Protein AF-A0A2M7WW50-F1 (afdb_monomer_lite)

Structure (mmCIF, N/CA/C/O backbone):
data_AF-A0A2M7WW50-F1
#
_entry.id   AF-A0A2M7WW50-F1
#
loop_
_atom_site.group_PDB
_atom_site.id
_atom_site.type_symbol
_atom_site.label_atom_id
_atom_site.label_alt_id
_atom_site.label_comp_id
_atom_site.label_asym_id
_atom_site.label_entity_id
_atom_site.label_seq_id
_atom_site.pdbx_PDB_ins_code
_atom_site.Cartn_x
_atom_site.Cartn_y
_atom_site.Cartn_z
_atom_site.occupancy
_atom_site.B_iso_or_equiv
_atom_site.auth_seq_id
_atom_site.auth_comp_id
_atom_site.auth_asym_id
_atom_site.auth_atom_id
_atom_site.pdbx_PDB_model_num
ATOM 1 N N . MET A 1 1 ? -2.130 -13.238 -36.050 1.00 47.19 1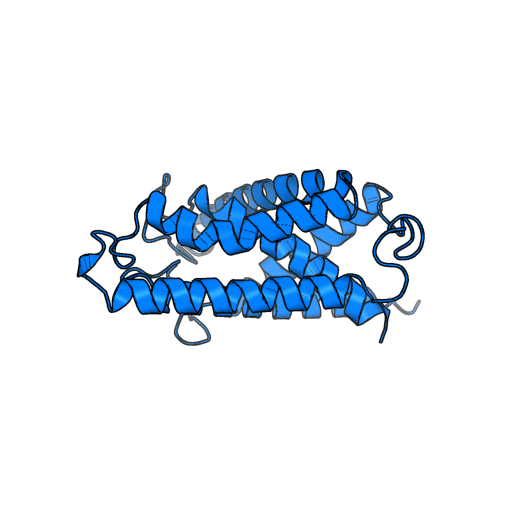 MET A N 1
ATOM 2 C CA . MET A 1 1 ? -1.508 -12.252 -35.140 1.00 47.19 1 MET A CA 1
ATOM 3 C C . MET A 1 1 ? -1.610 -12.826 -33.735 1.00 47.19 1 MET A C 1
ATOM 5 O O . MET A 1 1 ? -2.715 -12.910 -33.220 1.00 47.19 1 MET A O 1
ATOM 9 N N . TYR A 1 2 ? -0.521 -13.337 -33.160 1.00 49.25 2 TYR A N 1
ATOM 10 C CA . TYR A 1 2 ? -0.552 -13.816 -31.775 1.00 49.25 2 TYR A CA 1
ATOM 11 C C . TYR A 1 2 ? -0.476 -12.599 -30.855 1.00 49.25 2 TYR A C 1
ATOM 13 O O . TYR A 1 2 ? 0.527 -11.888 -30.849 1.00 49.25 2 TYR A O 1
ATOM 21 N N . HIS A 1 3 ? -1.551 -12.324 -30.119 1.00 66.56 3 HIS A N 1
ATOM 22 C CA . HIS A 1 3 ? -1.512 -11.317 -29.068 1.00 66.56 3 HIS A CA 1
ATOM 23 C C . HIS A 1 3 ? -0.598 -11.818 -27.946 1.00 66.56 3 HIS A C 1
ATOM 25 O O . HIS A 1 3 ? -0.753 -12.939 -27.464 1.00 66.56 3 HIS A O 1
ATOM 31 N N . SER A 1 4 ? 0.371 -10.995 -27.546 1.00 85.56 4 SER A N 1
ATOM 32 C CA . SER A 1 4 ? 1.229 -11.300 -26.403 1.00 85.56 4 SER A CA 1
ATOM 33 C C . SER A 1 4 ? 0.380 -11.408 -25.134 1.00 85.56 4 SER A C 1
ATOM 35 O O . SER A 1 4 ? -0.369 -10.487 -24.813 1.00 85.56 4 SER A O 1
ATOM 37 N N . LEU A 1 5 ? 0.512 -12.512 -24.391 1.00 90.56 5 LEU A N 1
ATOM 38 C CA . LEU A 1 5 ? -0.147 -12.707 -23.090 1.00 90.56 5 LEU A CA 1
ATOM 39 C C . LEU A 1 5 ? 0.544 -11.937 -21.949 1.00 90.56 5 LEU A C 1
ATOM 41 O O . LEU A 1 5 ? 0.050 -11.923 -20.821 1.00 90.56 5 LEU A O 1
ATOM 45 N N . LYS A 1 6 ? 1.662 -11.260 -22.239 1.00 87.94 6 LYS A N 1
ATOM 46 C CA . LYS A 1 6 ? 2.484 -10.526 -21.267 1.00 87.94 6 LYS A CA 1
ATOM 47 C C . LYS A 1 6 ? 1.686 -9.492 -20.445 1.00 87.94 6 LYS A C 1
ATOM 49 O O . LYS A 1 6 ? 1.835 -9.496 -19.225 1.00 87.94 6 LYS A O 1
ATOM 54 N N . PRO A 1 7 ? 0.780 -8.671 -21.022 1.00 89.81 7 PRO A N 1
ATOM 55 C CA . PRO A 1 7 ? -0.014 -7.722 -20.234 1.00 89.81 7 PRO A CA 1
ATOM 56 C C . PRO A 1 7 ? -0.986 -8.398 -19.258 1.00 89.81 7 PRO A C 1
ATOM 58 O O . PRO A 1 7 ? -1.144 -7.936 -18.133 1.00 89.81 7 PRO A O 1
ATOM 61 N N . LEU A 1 8 ? -1.613 -9.510 -19.662 1.00 91.69 8 LEU A N 1
ATOM 62 C CA . LEU A 1 8 ? -2.534 -10.266 -18.803 1.00 91.69 8 LEU A CA 1
ATOM 63 C C . LEU A 1 8 ? -1.797 -10.937 -17.641 1.00 91.69 8 LEU A C 1
ATOM 65 O O . LEU A 1 8 ? -2.305 -10.969 -16.517 1.00 91.69 8 LEU A O 1
ATOM 69 N N . PHE A 1 9 ? -0.589 -11.436 -17.904 1.00 93.00 9 PHE A N 1
ATOM 70 C CA . PHE A 1 9 ? 0.286 -11.986 -16.877 1.00 93.00 9 PHE A CA 1
ATOM 71 C C . PHE A 1 9 ? 0.652 -10.928 -15.825 1.00 93.00 9 PHE A C 1
ATOM 73 O O . PHE A 1 9 ? 0.397 -11.148 -14.641 1.00 93.00 9 PHE A O 1
ATOM 80 N N . PHE A 1 10 ? 1.144 -9.752 -16.236 1.00 91.69 10 PHE A N 1
ATOM 81 C CA . PHE A 1 10 ? 1.474 -8.675 -15.292 1.00 91.69 10 PHE A CA 1
ATOM 82 C C . PHE A 1 10 ? 0.262 -8.132 -14.548 1.00 91.69 10 PHE A C 1
ATOM 84 O O . PHE A 1 10 ? 0.340 -7.932 -13.339 1.00 91.69 10 PHE A O 1
ATOM 91 N N . PHE A 1 11 ? -0.872 -7.958 -15.228 1.00 94.56 11 PHE A N 1
ATOM 92 C CA . PHE A 1 11 ? -2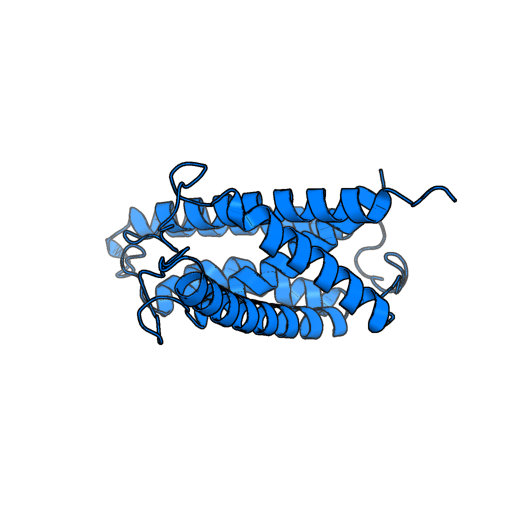.114 -7.559 -14.573 1.00 94.56 11 PHE A CA 1
ATOM 93 C C . PHE A 1 11 ? -2.482 -8.529 -13.443 1.00 94.56 11 PHE A C 1
ATOM 95 O O . PHE A 1 11 ? -2.777 -8.101 -12.328 1.00 94.56 11 PHE A O 1
ATOM 102 N N . SER A 1 12 ? -2.418 -9.836 -13.713 1.00 95.06 12 SER A N 1
ATOM 103 C CA . SER A 1 12 ? -2.723 -10.876 -12.723 1.00 95.06 12 SER A CA 1
ATOM 104 C C . SER A 1 12 ? -1.728 -10.854 -11.563 1.00 95.06 12 SER A C 1
ATOM 106 O O . SER A 1 12 ? -2.122 -10.949 -10.401 1.00 95.06 12 SER A O 1
ATOM 108 N N . LEU A 1 13 ? -0.443 -10.672 -11.868 1.00 93.31 13 LEU A N 1
ATOM 109 C CA . LEU A 1 13 ? 0.623 -10.601 -10.877 1.00 93.31 13 LEU A CA 1
ATOM 110 C C . LEU A 1 13 ? 0.459 -9.383 -9.952 1.00 93.31 13 LEU A C 1
ATOM 112 O O . LEU A 1 13 ? 0.561 -9.520 -8.734 1.00 93.31 13 LEU A O 1
ATOM 116 N N . PHE A 1 14 ? 0.129 -8.211 -10.501 1.00 94.31 14 PHE A N 1
ATOM 117 C CA . PHE A 1 14 ? -0.162 -7.006 -9.721 1.00 94.31 14 PHE A CA 1
ATOM 118 C C . PHE A 1 14 ? -1.441 -7.128 -8.906 1.00 94.31 14 PHE A C 1
ATOM 120 O O . PHE A 1 14 ? -1.458 -6.723 -7.747 1.00 94.31 14 PHE A O 1
ATOM 127 N N . ALA A 1 15 ? -2.490 -7.730 -9.463 1.00 93.19 15 ALA A N 1
ATOM 128 C CA . ALA A 1 15 ? -3.725 -7.981 -8.735 1.00 93.19 15 ALA A CA 1
ATOM 129 C C . ALA A 1 15 ? -3.472 -8.838 -7.481 1.00 93.19 15 ALA A C 1
ATOM 131 O O . ALA A 1 15 ? -3.895 -8.475 -6.383 1.00 93.19 15 ALA A O 1
ATOM 132 N N . VAL A 1 16 ? -2.718 -9.935 -7.630 1.00 93.50 16 VAL A N 1
ATOM 133 C CA . VAL A 1 16 ? -2.338 -10.815 -6.514 1.00 93.50 16 VAL A CA 1
ATOM 134 C C . VAL A 1 16 ? -1.432 -10.087 -5.521 1.00 93.50 16 VAL A C 1
ATOM 136 O O . VAL A 1 16 ? -1.695 -10.125 -4.319 1.00 93.50 16 VAL A O 1
ATOM 139 N N . ALA A 1 17 ? -0.392 -9.400 -6.005 1.00 90.88 17 ALA A N 1
ATOM 140 C CA . ALA A 1 17 ? 0.549 -8.677 -5.153 1.00 90.88 17 ALA A CA 1
ATOM 141 C C . ALA A 1 17 ? -0.143 -7.578 -4.337 1.00 90.88 17 ALA A C 1
ATOM 143 O O . ALA A 1 17 ? 0.109 -7.458 -3.140 1.00 90.88 17 ALA A O 1
ATOM 144 N N . GLY A 1 18 ? -1.048 -6.820 -4.959 1.00 90.69 18 GLY A N 1
ATOM 145 C CA . GLY A 1 18 ? -1.814 -5.769 -4.300 1.00 90.69 18 GLY A CA 1
ATOM 146 C C . GLY A 1 18 ? -2.718 -6.323 -3.204 1.00 90.69 18 GLY A C 1
ATOM 147 O O . GLY A 1 18 ? -2.612 -5.894 -2.060 1.00 90.69 18 GLY A O 1
ATOM 148 N N . VAL A 1 19 ? -3.520 -7.351 -3.500 1.00 91.19 19 VAL A N 1
ATOM 149 C CA . VAL A 1 19 ? -4.395 -8.001 -2.503 1.00 91.19 19 VAL A CA 1
ATOM 150 C C . VAL A 1 19 ? -3.600 -8.612 -1.347 1.00 91.19 19 VAL A C 1
ATOM 152 O O . VAL A 1 19 ? -4.020 -8.545 -0.187 1.00 91.19 19 VAL A O 1
ATOM 155 N N . PHE A 1 20 ? -2.440 -9.201 -1.634 1.00 89.62 20 PHE A N 1
ATOM 156 C CA . PHE A 1 20 ? -1.578 -9.774 -0.607 1.00 89.62 20 PHE A CA 1
ATOM 157 C C . PHE A 1 20 ? -0.927 -8.694 0.266 1.00 89.62 20 PHE A C 1
ATOM 159 O O . PHE A 1 20 ? -0.983 -8.784 1.493 1.00 89.62 20 PHE A O 1
ATOM 166 N N . GLY A 1 21 ? -0.373 -7.645 -0.349 1.00 87.06 21 GLY A N 1
ATOM 167 C CA . GLY A 1 21 ? 0.206 -6.502 0.359 1.00 87.06 21 GLY A CA 1
ATOM 168 C C . GLY A 1 21 ? -0.824 -5.796 1.238 1.00 87.06 21 GLY A C 1
ATOM 169 O O . GLY A 1 21 ? -0.570 -5.531 2.411 1.00 87.06 21 GLY A O 1
ATOM 170 N N . GLU A 1 22 ? -2.025 -5.597 0.702 1.00 87.69 22 GLU A N 1
ATOM 171 C CA . GLU A 1 22 ? -3.188 -5.081 1.412 1.00 87.69 22 GLU A CA 1
ATOM 172 C C . GLU A 1 22 ? -3.544 -5.929 2.648 1.00 87.69 22 GLU A C 1
ATOM 174 O O . GLU A 1 22 ? -3.772 -5.402 3.745 1.00 87.69 22 GLU A O 1
ATOM 179 N N . SER A 1 23 ? -3.566 -7.253 2.478 1.00 89.62 23 SER A N 1
ATOM 180 C CA . SER A 1 23 ? -3.903 -8.199 3.542 1.00 89.62 23 SER A CA 1
ATOM 181 C C . SER A 1 23 ? -2.855 -8.203 4.655 1.00 89.62 23 SER A C 1
ATOM 183 O O . SER A 1 23 ? -3.218 -8.166 5.830 1.00 89.62 23 SER A O 1
ATOM 185 N N . ILE A 1 24 ? -1.563 -8.201 4.302 1.00 86.19 24 ILE A N 1
ATOM 186 C CA . ILE A 1 24 ? -0.455 -8.112 5.267 1.00 86.19 24 ILE A CA 1
ATOM 187 C C . ILE A 1 24 ? -0.539 -6.808 6.047 1.00 86.19 24 ILE A C 1
ATOM 189 O O . ILE A 1 24 ? -0.453 -6.812 7.274 1.00 86.19 24 ILE A O 1
ATOM 193 N N . PHE A 1 25 ? -0.717 -5.695 5.341 1.00 86.06 25 PHE A N 1
ATOM 194 C CA . PHE A 1 25 ? -0.770 -4.378 5.950 1.00 86.06 25 PHE A CA 1
ATOM 195 C C . PHE A 1 25 ? -1.957 -4.253 6.922 1.00 86.06 25 PHE A C 1
ATOM 197 O O . PHE A 1 25 ? -1.789 -3.780 8.047 1.00 86.06 25 PHE A O 1
ATOM 204 N N . SER A 1 26 ? -3.134 -4.761 6.542 1.00 87.62 26 SER A N 1
ATOM 205 C CA . SER A 1 26 ? -4.326 -4.779 7.404 1.00 87.62 26 SER A CA 1
ATOM 206 C C . SER A 1 26 ? -4.169 -5.690 8.616 1.00 87.62 26 SER A C 1
ATOM 208 O O . SER A 1 26 ? -4.504 -5.295 9.730 1.00 87.62 26 SER A O 1
ATOM 210 N N . PHE A 1 27 ? -3.630 -6.896 8.420 1.00 86.25 27 PHE A N 1
ATOM 211 C CA . PHE A 1 27 ? -3.325 -7.810 9.518 1.00 86.25 27 PHE A CA 1
ATOM 212 C C . PHE A 1 27 ? -2.362 -7.165 10.514 1.00 86.25 27 PHE A C 1
ATOM 214 O O . PHE A 1 27 ? -2.541 -7.251 11.731 1.00 86.25 27 PHE A O 1
ATOM 221 N N . TRP A 1 28 ? -1.343 -6.487 9.994 1.00 82.75 28 TRP A N 1
ATOM 222 C CA . TRP A 1 28 ? -0.355 -5.834 10.823 1.00 82.75 28 TRP A CA 1
ATOM 223 C C . TRP A 1 28 ? -0.953 -4.684 11.628 1.00 82.75 28 TRP A C 1
ATOM 225 O O . TRP A 1 28 ? -0.710 -4.583 12.830 1.00 82.75 28 TRP A O 1
ATOM 235 N N . TRP A 1 29 ? -1.791 -3.867 10.997 1.00 86.19 29 TRP A N 1
ATOM 236 C CA . TRP A 1 29 ? -2.553 -2.837 11.685 1.00 86.19 29 TRP A CA 1
ATOM 237 C C . TRP A 1 29 ? -3.413 -3.423 12.815 1.00 86.19 29 TRP A C 1
ATOM 239 O O . TRP A 1 29 ? -3.327 -2.971 13.957 1.00 86.19 29 TRP A O 1
ATOM 249 N N . ASP A 1 30 ? -4.178 -4.479 12.540 1.00 86.19 30 ASP A N 1
ATOM 250 C CA . ASP A 1 30 ? -5.052 -5.131 13.524 1.00 86.19 30 ASP A CA 1
ATOM 251 C C . ASP A 1 30 ? -4.284 -5.752 14.706 1.00 86.19 30 ASP A C 1
ATOM 253 O O . ASP A 1 30 ? -4.826 -5.899 15.803 1.00 86.19 30 ASP A O 1
ATOM 257 N N . CYS A 1 31 ? -3.001 -6.083 14.536 1.00 81.94 31 CYS A N 1
ATOM 258 C CA . CYS A 1 31 ? -2.160 -6.537 15.646 1.00 81.94 31 CYS A CA 1
ATOM 259 C C . CYS A 1 31 ? -1.841 -5.420 16.657 1.00 81.94 31 CYS A C 1
ATOM 261 O O . CYS A 1 31 ? -1.514 -5.712 17.820 1.00 81.94 31 CYS A O 1
ATOM 263 N N . LEU A 1 32 ? -1.896 -4.160 16.215 1.00 80.00 32 LEU A N 1
ATOM 264 C CA . LEU A 1 32 ? -1.395 -2.993 16.942 1.00 80.00 32 LEU A CA 1
ATOM 265 C C . LEU A 1 32 ? -2.509 -2.052 17.416 1.00 80.00 32 LEU A C 1
ATOM 267 O O . LEU A 1 32 ? -2.375 -1.443 18.481 1.00 80.00 32 LEU A O 1
ATOM 271 N N . PHE A 1 33 ? -3.607 -1.968 16.667 1.00 82.25 33 PHE A N 1
ATOM 272 C CA . PHE A 1 33 ? -4.712 -1.043 16.900 1.00 82.25 33 PHE A CA 1
ATOM 273 C C . PHE A 1 33 ? -6.010 -1.786 17.244 1.00 82.25 33 PHE A C 1
ATOM 275 O O . PHE A 1 33 ? -6.301 -2.838 16.688 1.00 82.25 33 PHE A O 1
ATOM 282 N N . ASP A 1 34 ? -6.840 -1.210 18.124 1.00 83.31 34 ASP A N 1
ATOM 283 C CA . ASP A 1 34 ? -8.144 -1.805 18.485 1.00 83.31 34 ASP A CA 1
ATOM 284 C C . ASP A 1 34 ? -9.217 -1.581 17.394 1.00 83.31 34 ASP A C 1
ATOM 286 O O . ASP A 1 34 ? -10.296 -2.175 17.422 1.00 83.31 34 ASP A O 1
ATOM 290 N N . LYS A 1 35 ? -8.949 -0.691 16.433 1.00 85.12 35 LYS A N 1
ATOM 291 C CA . LYS A 1 35 ? -9.827 -0.412 15.293 1.00 85.12 35 LYS A CA 1
ATOM 292 C C . LYS A 1 35 ? -9.225 -0.996 14.029 1.00 85.12 35 LYS A C 1
ATOM 294 O O . LYS A 1 35 ? -8.033 -0.830 13.823 1.00 85.12 35 LYS A O 1
ATOM 299 N N . ARG A 1 36 ? -10.056 -1.549 13.145 1.00 86.62 36 ARG A N 1
ATOM 300 C CA . ARG A 1 36 ? -9.620 -2.049 11.833 1.00 86.62 36 ARG A CA 1
ATOM 301 C C . ARG A 1 36 ? -9.184 -0.936 10.887 1.00 86.62 36 ARG A C 1
ATOM 303 O O . ARG A 1 36 ? -9.790 0.141 10.916 1.00 86.62 36 ARG A O 1
ATOM 310 N N . PHE A 1 37 ? -8.205 -1.227 10.025 1.00 84.88 37 PHE A N 1
ATOM 311 C CA . PHE A 1 37 ? -7.706 -0.277 9.023 1.00 84.88 37 PHE A CA 1
ATOM 312 C C . PHE A 1 37 ? -8.852 0.193 8.098 1.00 84.88 37 PHE A C 1
ATOM 314 O O . PHE A 1 37 ? -9.260 1.354 8.090 1.00 84.88 37 PHE A O 1
ATOM 321 N N . TRP A 1 38 ? -9.510 -0.764 7.454 1.00 87.31 38 TRP A N 1
ATOM 322 C CA . TRP A 1 38 ? -10.817 -0.594 6.819 1.00 87.31 38 TRP A CA 1
ATOM 323 C C . TRP A 1 38 ? -11.721 -1.771 7.162 1.00 87.31 38 TRP A C 1
ATOM 325 O O . TRP A 1 38 ? -11.301 -2.778 7.736 1.00 87.31 38 TRP A O 1
ATOM 335 N N . VAL A 1 39 ? -12.988 -1.660 6.784 1.00 85.75 39 VAL A N 1
ATOM 336 C CA . VAL A 1 39 ? -13.934 -2.770 6.827 1.00 85.75 39 VAL A CA 1
ATOM 337 C C . VAL A 1 39 ? -14.639 -2.876 5.485 1.00 85.75 39 VAL A C 1
ATOM 339 O O . VAL A 1 39 ? -15.186 -1.888 4.996 1.00 85.75 39 VAL A O 1
ATOM 342 N N . TYR A 1 40 ? -14.648 -4.076 4.908 1.00 83.25 40 TYR A N 1
ATOM 343 C CA . TYR A 1 40 ? -15.358 -4.356 3.664 1.00 83.25 40 TYR A CA 1
ATOM 344 C C . TYR A 1 40 ? -16.858 -4.534 3.907 1.00 83.25 40 TYR A C 1
ATOM 346 O O . TYR A 1 40 ? -17.270 -5.322 4.755 1.00 83.25 40 TYR A O 1
ATOM 354 N N . GLY A 1 41 ? -17.677 -3.808 3.141 1.00 74.88 41 GLY A N 1
ATOM 355 C CA . GLY A 1 41 ? -19.141 -3.941 3.126 1.00 74.88 41 GLY A CA 1
ATOM 356 C C . GLY A 1 41 ? -19.655 -5.029 2.173 1.00 74.88 41 GLY A C 1
ATOM 357 O O . GLY A 1 41 ? -20.862 -5.251 2.069 1.00 74.88 41 GLY A O 1
ATOM 358 N N . VAL A 1 42 ? -18.748 -5.705 1.468 1.00 79.19 42 VAL A N 1
ATOM 359 C CA . VAL A 1 42 ? -19.015 -6.859 0.597 1.00 79.19 42 VAL A CA 1
ATOM 360 C C . VAL A 1 42 ? -18.385 -8.130 1.168 1.00 79.19 42 VAL A C 1
ATOM 362 O O . VAL A 1 42 ? -17.690 -8.064 2.177 1.00 79.19 42 VAL A O 1
ATOM 365 N N . LYS A 1 43 ? -18.579 -9.280 0.501 1.00 79.06 43 LYS A N 1
ATOM 366 C CA . LYS A 1 43 ? -17.969 -10.556 0.900 1.00 79.06 43 LYS A CA 1
ATOM 367 C C . LYS A 1 43 ? -16.436 -10.418 0.965 1.00 79.06 43 LYS A C 1
ATOM 369 O O . LYS A 1 43 ? -15.809 -10.260 -0.084 1.00 79.06 43 LYS A O 1
ATOM 374 N N . PRO A 1 44 ? -15.840 -10.477 2.165 1.00 78.06 44 PRO A N 1
ATOM 375 C CA . PRO A 1 44 ? -14.405 -10.349 2.310 1.00 78.06 44 PRO A CA 1
ATOM 376 C C . PRO A 1 44 ? -13.674 -11.655 1.987 1.00 78.06 44 PRO A C 1
ATOM 378 O O . PRO A 1 44 ? -14.258 -12.739 2.022 1.00 78.06 44 PRO A O 1
ATOM 381 N N . ILE A 1 45 ? -12.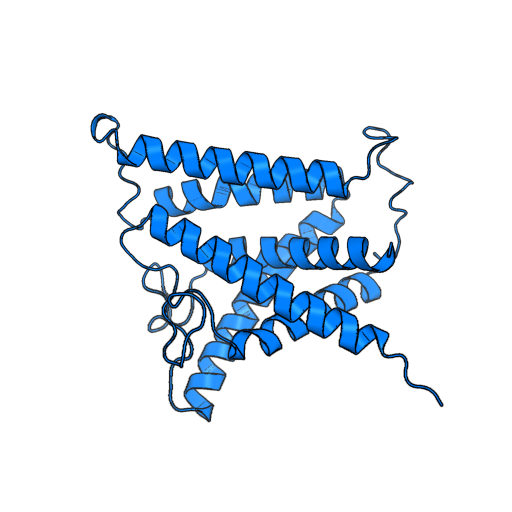364 -11.544 1.789 1.00 77.06 45 ILE A N 1
ATOM 382 C CA . ILE A 1 45 ? -11.399 -12.645 1.861 1.00 77.06 45 ILE A CA 1
ATOM 383 C C . ILE A 1 45 ? -10.457 -12.442 3.051 1.00 77.06 45 ILE A C 1
ATOM 385 O O . ILE A 1 45 ? -10.332 -11.332 3.570 1.00 77.06 45 ILE A O 1
ATOM 389 N N . PHE A 1 46 ? -9.837 -13.538 3.497 1.00 72.12 46 PHE A N 1
ATOM 390 C CA . PHE A 1 46 ? -8.799 -13.568 4.534 1.00 72.12 46 PHE A CA 1
ATOM 391 C C . PHE A 1 46 ? -9.141 -12.734 5.787 1.00 72.12 46 PHE A C 1
ATOM 393 O O . PHE A 1 46 ? -8.668 -11.617 5.963 1.00 72.12 46 PHE A O 1
ATOM 400 N N . HIS A 1 47 ? -10.021 -13.256 6.649 1.00 68.00 47 HIS A N 1
ATOM 401 C CA . HIS A 1 47 ? -10.433 -12.601 7.906 1.00 68.00 47 HIS A CA 1
ATOM 402 C C . HIS A 1 47 ? -10.968 -11.158 7.776 1.00 68.00 47 HIS A C 1
ATOM 404 O O . HIS A 1 47 ? -10.984 -10.418 8.757 1.00 68.00 47 HIS A O 1
ATOM 410 N N . SER A 1 48 ? -11.478 -10.765 6.602 1.00 80.31 48 SER A N 1
ATOM 411 C CA . SER A 1 48 ? -11.940 -9.390 6.336 1.00 80.31 48 SER A CA 1
ATOM 412 C C . SER A 1 48 ? -10.854 -8.345 6.120 1.00 80.31 48 SER A C 1
ATOM 414 O O . SER A 1 48 ? -11.154 -7.156 6.210 1.00 80.31 48 SER A O 1
ATOM 416 N N . TYR A 1 49 ? -9.645 -8.777 5.759 1.00 84.00 49 TYR A N 1
ATOM 417 C CA . TYR A 1 49 ? -8.533 -7.887 5.427 1.00 84.00 49 TYR A CA 1
ATOM 418 C C . TYR A 1 49 ? -8.504 -7.423 3.978 1.00 84.00 49 TYR A C 1
ATOM 420 O O . TYR A 1 49 ? -7.985 -6.341 3.728 1.00 84.00 49 TYR A O 1
ATOM 428 N N . SER A 1 50 ? -9.107 -8.177 3.056 1.00 86.38 50 SER A N 1
ATOM 429 C CA . SER A 1 50 ? -9.241 -7.768 1.656 1.00 86.38 50 SER A CA 1
ATOM 430 C C . SER A 1 50 ? -10.536 -8.285 1.018 1.00 86.38 50 SER A C 1
ATOM 432 O O . SER A 1 50 ? -11.376 -8.899 1.684 1.00 86.38 50 SER A O 1
ATOM 434 N N . SER A 1 51 ? -10.717 -8.048 -0.282 1.00 84.88 51 SER A N 1
ATOM 435 C CA . SER A 1 51 ? -11.836 -8.536 -1.093 1.00 84.88 51 SER A CA 1
ATOM 436 C C . SER A 1 51 ? -11.356 -9.008 -2.466 1.00 84.88 51 SER A C 1
ATOM 438 O O . SER A 1 51 ? -10.454 -8.415 -3.048 1.00 84.88 51 SER A O 1
ATOM 440 N N . LEU A 1 52 ? -12.004 -10.028 -3.046 1.00 85.88 52 LEU A N 1
ATOM 441 C CA . LEU A 1 52 ? -11.724 -10.438 -4.434 1.00 85.88 52 LEU A CA 1
ATOM 442 C C . LEU A 1 52 ? -11.974 -9.304 -5.436 1.00 85.88 52 LEU A C 1
ATOM 444 O O . LEU A 1 52 ? -11.343 -9.241 -6.484 1.00 85.88 52 LEU A O 1
ATOM 448 N N . LEU A 1 53 ? -12.870 -8.379 -5.103 1.00 84.94 53 LEU A N 1
ATOM 449 C CA . LEU A 1 53 ? -13.139 -7.214 -5.938 1.00 84.94 53 LEU A CA 1
ATOM 450 C C . LEU A 1 53 ? -11.960 -6.225 -5.975 1.00 84.94 53 LEU A C 1
ATOM 452 O O . LEU A 1 53 ? -11.940 -5.384 -6.866 1.00 84.94 53 LEU A O 1
ATOM 456 N N . ASN A 1 54 ? -10.963 -6.353 -5.086 1.00 86.88 54 ASN A N 1
ATOM 457 C CA . ASN A 1 54 ? -9.728 -5.561 -5.139 1.00 86.88 54 ASN A CA 1
ATOM 458 C C . ASN A 1 54 ? -8.726 -6.057 -6.179 1.00 86.88 54 ASN A C 1
ATOM 460 O O . ASN A 1 54 ? -7.810 -5.312 -6.518 1.00 86.88 54 ASN A O 1
ATOM 464 N N . PHE A 1 55 ? -8.906 -7.254 -6.747 1.00 90.38 55 PHE A N 1
ATOM 465 C CA . PHE A 1 55 ? -8.022 -7.734 -7.812 1.00 90.38 55 PHE A CA 1
ATOM 466 C C . PHE A 1 55 ? -8.000 -6.763 -8.995 1.00 90.38 55 PHE A C 1
ATOM 468 O O . PHE A 1 55 ? -6.931 -6.436 -9.501 1.00 90.38 55 PHE A O 1
ATOM 475 N N . VAL A 1 56 ? -9.168 -6.268 -9.417 1.00 89.81 56 VAL A N 1
ATOM 476 C CA . VAL A 1 56 ? -9.261 -5.374 -10.578 1.00 89.81 56 VAL A CA 1
ATOM 477 C C . VAL A 1 56 ? -8.623 -4.004 -10.300 1.00 89.81 56 VAL A C 1
ATOM 479 O O . VAL A 1 56 ? -7.751 -3.622 -11.080 1.00 89.81 56 VAL A O 1
ATOM 482 N N . PRO A 1 57 ? -8.961 -3.280 -9.211 1.00 87.88 57 PRO A N 1
ATOM 483 C CA . PRO A 1 57 ? -8.287 -2.033 -8.850 1.00 87.88 57 PRO A CA 1
ATOM 484 C C . PRO A 1 57 ? -6.771 -2.173 -8.704 1.00 87.88 57 PRO A C 1
ATOM 486 O O . PRO A 1 57 ? -6.040 -1.335 -9.225 1.00 87.88 57 PRO A O 1
ATOM 489 N N . TRP A 1 58 ? -6.278 -3.237 -8.059 1.00 91.50 58 TRP A N 1
ATOM 490 C CA . TRP A 1 58 ? -4.836 -3.441 -7.906 1.00 91.50 58 TRP A CA 1
ATOM 491 C C . TRP A 1 58 ? -4.143 -3.797 -9.220 1.00 91.50 58 TRP A C 1
ATOM 493 O O . TRP A 1 58 ? -3.095 -3.229 -9.521 1.00 91.50 58 TRP A O 1
ATOM 503 N N . GLY A 1 59 ? -4.737 -4.675 -10.032 1.00 92.38 59 GLY A N 1
ATOM 504 C CA . GLY A 1 59 ? -4.223 -4.999 -11.362 1.00 92.38 59 GLY A CA 1
ATOM 505 C C . GLY A 1 59 ? -4.156 -3.763 -12.261 1.00 92.38 59 GLY A C 1
ATOM 506 O O . GLY A 1 59 ? -3.126 -3.495 -12.879 1.00 92.38 59 GLY A O 1
ATOM 507 N N . ALA A 1 60 ? -5.220 -2.955 -12.276 1.00 91.00 60 ALA A N 1
ATOM 508 C CA . ALA A 1 60 ? -5.268 -1.703 -13.027 1.00 91.00 60 ALA A CA 1
ATOM 509 C C . ALA A 1 60 ? -4.256 -0.675 -12.498 1.00 91.00 60 ALA A C 1
ATOM 511 O O . ALA A 1 60 ? -3.561 -0.045 -13.291 1.00 91.00 60 ALA A O 1
ATOM 512 N N . GLY A 1 61 ? -4.128 -0.542 -11.174 1.00 88.50 61 GLY A N 1
ATOM 513 C CA . GLY A 1 61 ? -3.158 0.344 -10.533 1.00 88.50 61 GLY A CA 1
ATOM 514 C C . GLY A 1 61 ? -1.711 -0.017 -10.870 1.00 88.50 61 GLY A C 1
ATOM 515 O O . GLY A 1 61 ? -0.926 0.867 -11.208 1.00 88.50 61 GLY A O 1
ATOM 516 N N . GLY A 1 62 ? -1.364 -1.307 -10.856 1.00 89.38 62 GLY A N 1
ATOM 517 C CA . GLY A 1 62 ? -0.034 -1.777 -11.252 1.00 89.38 62 GLY A CA 1
ATOM 518 C C . GLY A 1 62 ? 0.260 -1.559 -12.736 1.00 89.38 62 GLY A C 1
ATOM 519 O O . GLY A 1 62 ? 1.340 -1.092 -13.091 1.00 89.38 62 GLY A O 1
ATOM 520 N N . MET A 1 63 ? -0.718 -1.801 -13.615 1.00 91.88 63 MET A N 1
ATOM 521 C CA . MET A 1 63 ? -0.566 -1.51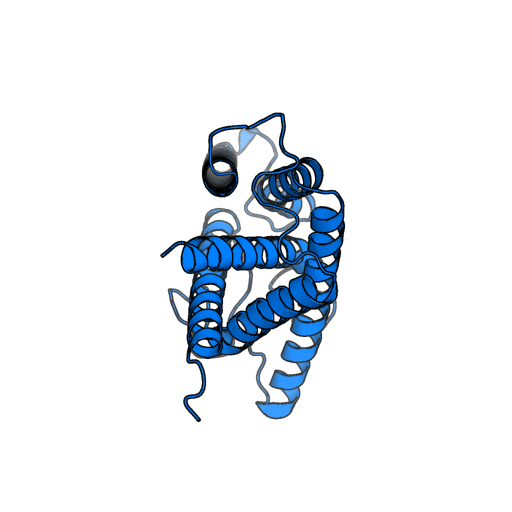1 -15.046 1.00 91.88 63 MET A CA 1
ATOM 522 C C . MET A 1 63 ? -0.428 -0.008 -15.322 1.00 91.88 63 MET A C 1
ATOM 524 O O . MET A 1 63 ? 0.399 0.386 -16.142 1.00 91.88 63 MET A O 1
ATOM 528 N N . LEU A 1 64 ? -1.188 0.837 -14.618 1.00 88.06 64 LEU A N 1
ATOM 529 C CA . LEU A 1 64 ? -1.057 2.292 -14.698 1.00 88.06 64 LEU A CA 1
ATOM 530 C C . LEU A 1 64 ? 0.335 2.743 -14.241 1.00 88.06 64 LEU A C 1
ATOM 532 O O . LEU A 1 64 ? 0.949 3.580 -14.896 1.00 88.06 64 LEU A O 1
ATOM 536 N N . TYR A 1 65 ? 0.853 2.158 -13.160 1.00 85.12 65 TYR A N 1
ATOM 537 C CA . TYR A 1 65 ? 2.204 2.431 -12.679 1.00 85.12 65 TYR A CA 1
ATOM 538 C C . TYR A 1 65 ? 3.263 2.109 -13.747 1.00 85.12 65 TYR A C 1
ATOM 540 O O . TYR A 1 65 ? 4.121 2.944 -14.033 1.00 85.12 65 TYR A O 1
ATOM 548 N N . LEU A 1 66 ? 3.167 0.945 -14.403 1.00 84.44 66 LEU A N 1
ATOM 549 C CA . LEU A 1 66 ? 4.058 0.595 -15.517 1.00 84.44 66 LEU A CA 1
ATOM 550 C C . LEU A 1 66 ? 3.934 1.556 -16.702 1.00 84.44 66 LEU A C 1
ATOM 552 O O . LEU A 1 66 ? 4.947 1.959 -17.267 1.00 84.44 66 LEU A O 1
ATOM 556 N N . ALA A 1 67 ? 2.711 1.933 -17.075 1.00 85.12 67 ALA A N 1
ATOM 557 C CA . ALA A 1 67 ? 2.484 2.864 -18.174 1.00 85.12 67 ALA A CA 1
ATOM 558 C C . ALA A 1 67 ? 3.105 4.240 -17.884 1.00 85.12 67 ALA A C 1
ATOM 560 O O . ALA A 1 67 ? 3.713 4.839 -18.767 1.00 85.12 67 ALA A O 1
ATOM 561 N N . ILE A 1 68 ? 3.011 4.722 -16.640 1.00 81.69 68 ILE A N 1
ATOM 562 C CA . ILE A 1 68 ? 3.655 5.970 -16.213 1.00 81.69 68 ILE A CA 1
ATOM 563 C C . ILE A 1 68 ? 5.183 5.847 -16.303 1.00 81.69 68 ILE A C 1
ATOM 565 O O . ILE A 1 68 ? 5.826 6.735 -16.859 1.00 81.69 68 ILE A O 1
ATOM 569 N N . LEU A 1 69 ? 5.767 4.746 -15.814 1.00 78.38 69 LEU A N 1
ATOM 570 C CA . LEU A 1 69 ? 7.207 4.487 -15.947 1.00 78.38 69 LEU A CA 1
ATOM 571 C C . LEU A 1 69 ? 7.666 4.482 -17.411 1.00 78.38 69 LEU A C 1
ATOM 573 O O . LEU A 1 69 ? 8.734 5.001 -17.735 1.00 78.38 69 LEU A O 1
ATOM 577 N N . GLU A 1 70 ? 6.857 3.899 -18.293 1.00 79.00 70 GLU A N 1
ATOM 578 C CA . GLU A 1 70 ? 7.112 3.853 -19.728 1.00 79.00 70 GLU A CA 1
ATOM 579 C C . GLU A 1 70 ? 7.071 5.237 -20.378 1.00 79.00 70 GLU A C 1
ATOM 581 O O . GLU A 1 70 ? 8.020 5.605 -21.068 1.00 79.00 70 GLU A O 1
ATOM 586 N N . VAL A 1 71 ? 6.008 6.008 -20.135 1.00 79.88 71 VAL A N 1
ATOM 587 C CA . VAL A 1 71 ? 5.826 7.352 -20.705 1.00 79.88 71 VAL A CA 1
ATOM 588 C C . VAL A 1 71 ? 6.913 8.310 -20.234 1.00 79.88 71 VAL A C 1
ATOM 590 O O . VAL A 1 71 ? 7.413 9.109 -21.022 1.00 79.88 71 VAL A O 1
ATOM 593 N N . LEU A 1 72 ? 7.311 8.216 -18.966 1.00 75.12 72 LEU A N 1
ATOM 594 C CA . LEU A 1 72 ? 8.359 9.063 -18.400 1.00 75.12 72 LEU A CA 1
ATOM 595 C C . LEU A 1 72 ? 9.765 8.678 -18.879 1.00 75.12 72 LEU A C 1
ATOM 597 O O . LEU A 1 72 ? 10.738 9.273 -18.427 1.00 75.12 72 LEU A O 1
ATOM 601 N N . GLY A 1 73 ? 9.904 7.677 -19.757 1.00 68.44 73 GLY A N 1
ATOM 602 C CA . GLY A 1 73 ? 11.212 7.226 -20.228 1.00 68.44 73 GLY A CA 1
ATOM 603 C C . GLY A 1 73 ? 12.083 6.650 -19.109 1.00 68.44 73 GLY A C 1
ATOM 604 O O . GLY A 1 73 ? 13.258 6.381 -19.324 1.00 68.44 73 GLY A O 1
ATOM 605 N N . MET A 1 74 ? 11.501 6.386 -17.932 1.00 67.94 74 MET A N 1
ATOM 606 C CA . MET A 1 74 ? 12.149 5.647 -16.846 1.00 67.94 74 MET A CA 1
ATOM 607 C C . MET A 1 74 ? 12.320 4.163 -17.194 1.00 67.94 74 MET A C 1
ATOM 609 O O . MET A 1 74 ? 12.915 3.400 -16.429 1.00 67.94 74 MET A O 1
ATOM 613 N N . LYS A 1 75 ? 11.843 3.753 -18.378 1.00 51.66 75 LYS A N 1
ATOM 614 C CA . LYS A 1 75 ? 12.262 2.540 -19.076 1.00 51.66 75 LYS A CA 1
ATOM 615 C C . LYS A 1 75 ? 13.788 2.469 -19.122 1.00 51.66 75 LYS A C 1
ATOM 617 O O . LYS A 1 75 ? 14.433 3.080 -19.962 1.00 51.66 75 LYS A O 1
ATOM 622 N N . PHE A 1 76 ? 14.339 1.636 -18.245 1.00 51.12 76 PHE A N 1
ATOM 623 C CA . PHE A 1 76 ? 15.724 1.184 -18.310 1.00 51.12 76 PHE A CA 1
ATOM 624 C C . PHE A 1 76 ? 16.763 2.311 -18.249 1.00 51.12 76 PHE A C 1
ATOM 626 O O . PHE A 1 76 ? 17.780 2.242 -18.940 1.00 51.12 76 PHE A O 1
ATOM 633 N N . LEU A 1 77 ? 16.590 3.286 -17.346 1.00 45.69 77 LEU A N 1
ATOM 634 C CA . LEU A 1 77 ? 17.756 3.921 -16.720 1.00 45.69 77 LEU A CA 1
ATOM 635 C C . LEU A 1 77 ? 18.491 2.811 -15.963 1.00 45.69 77 LEU A C 1
ATOM 637 O O . LEU A 1 77 ? 18.188 2.514 -14.813 1.00 45.69 77 LEU A O 1
ATOM 641 N N . ASN A 1 78 ? 19.311 2.095 -16.732 1.00 44.03 78 ASN A N 1
ATOM 642 C CA . ASN A 1 78 ? 20.117 0.929 -16.435 1.00 44.03 78 ASN A CA 1
ATOM 643 C C . ASN A 1 78 ? 20.064 0.522 -14.950 1.00 44.03 78 ASN A C 1
ATOM 645 O O . ASN A 1 78 ? 20.687 1.203 -14.130 1.00 44.03 78 ASN A O 1
ATOM 649 N N . PRO A 1 79 ? 19.451 -0.622 -14.582 1.00 44.75 79 PRO A N 1
ATOM 650 C CA . PRO A 1 79 ? 19.600 -1.156 -13.225 1.00 44.75 79 PRO A CA 1
ATOM 651 C C . PRO A 1 79 ? 21.076 -1.415 -12.837 1.00 44.75 79 PRO A C 1
ATOM 653 O O . PRO A 1 79 ? 21.344 -1.774 -11.696 1.00 44.75 79 PRO A O 1
ATOM 656 N N . LEU A 1 80 ? 22.016 -1.223 -13.777 1.00 43.91 80 LEU A N 1
ATOM 657 C CA . LEU A 1 80 ? 23.464 -1.351 -13.642 1.00 43.91 80 LEU A CA 1
ATOM 658 C C . LEU A 1 80 ? 24.284 -0.036 -13.670 1.00 43.91 80 LEU A C 1
ATOM 660 O O . LEU A 1 80 ? 25.449 -0.108 -13.305 1.00 43.91 80 LEU A O 1
ATOM 664 N N . TYR A 1 81 ? 23.780 1.142 -14.085 1.00 43.53 81 TYR A N 1
ATOM 665 C CA . TYR A 1 81 ? 24.696 2.263 -14.436 1.00 43.53 81 TYR A CA 1
ATOM 666 C C . TYR A 1 81 ? 24.878 3.404 -13.437 1.00 43.53 81 TYR A C 1
ATOM 668 O O . TYR A 1 81 ? 25.852 4.129 -13.597 1.00 43.53 81 TYR A O 1
ATOM 676 N N . HIS A 1 82 ? 24.062 3.582 -12.396 1.00 42.59 82 HIS A N 1
ATOM 677 C CA . HIS A 1 82 ? 24.311 4.692 -11.456 1.00 42.59 82 HIS A CA 1
ATOM 678 C C . HIS A 1 82 ? 24.057 4.363 -9.984 1.00 42.59 82 HIS A C 1
ATOM 680 O O . HIS A 1 82 ? 23.621 5.213 -9.218 1.00 42.59 82 HIS A O 1
ATOM 686 N N . VAL A 1 83 ? 24.433 3.159 -9.546 1.00 45.53 83 VAL A N 1
ATOM 687 C CA . VAL A 1 83 ? 24.722 2.930 -8.121 1.00 45.53 83 VAL A CA 1
ATOM 688 C C . VAL A 1 83 ? 26.159 2.439 -7.985 1.00 45.53 83 VAL A C 1
ATOM 690 O O . VAL A 1 83 ? 26.427 1.276 -7.703 1.00 45.53 83 VAL A O 1
ATOM 693 N N . SER A 1 84 ? 27.107 3.362 -8.153 1.00 43.19 84 SER A N 1
ATOM 694 C CA . SER A 1 84 ? 28.534 3.156 -7.856 1.00 43.19 84 SER A CA 1
ATOM 695 C C . SER A 1 84 ? 28.818 2.830 -6.377 1.00 43.19 84 SER A C 1
ATOM 697 O O . SER A 1 84 ? 29.963 2.581 -6.019 1.00 43.19 84 SER A O 1
ATOM 699 N N . PHE A 1 85 ? 27.792 2.793 -5.518 1.00 47.44 85 PHE A N 1
ATOM 700 C CA . PHE A 1 85 ? 27.898 2.450 -4.096 1.00 47.44 85 PHE A CA 1
ATOM 701 C C . PHE A 1 85 ? 27.455 1.016 -3.734 1.00 47.44 85 PHE A C 1
ATOM 703 O O . PHE A 1 85 ? 27.775 0.551 -2.644 1.00 47.44 85 PHE A O 1
ATOM 710 N N . PHE A 1 86 ? 26.756 0.291 -4.618 1.00 44.59 86 PHE A N 1
ATOM 711 C CA . PHE A 1 86 ? 26.282 -1.083 -4.372 1.00 44.59 86 PHE A CA 1
ATOM 712 C C . PHE A 1 86 ? 26.520 -1.956 -5.617 1.00 44.59 86 PHE A C 1
ATOM 714 O O . PHE A 1 86 ? 25.573 -2.386 -6.269 1.00 44.59 86 PHE A O 1
ATOM 721 N N . SER A 1 87 ? 27.785 -2.189 -5.983 1.00 45.62 87 SER A N 1
ATOM 722 C CA . SER A 1 87 ? 28.136 -2.682 -7.325 1.00 45.62 87 SER A CA 1
ATOM 723 C C . SER A 1 87 ? 27.909 -4.167 -7.621 1.00 45.62 87 SER A C 1
ATOM 725 O O . SER A 1 87 ? 28.063 -4.526 -8.775 1.00 45.62 87 SER A O 1
ATOM 727 N N . ASP A 1 88 ? 27.505 -5.037 -6.689 1.00 49.62 88 ASP A N 1
ATOM 728 C C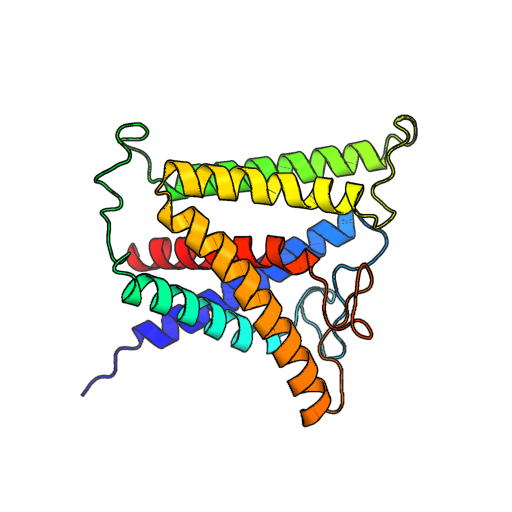A . ASP A 1 88 ? 27.378 -6.482 -7.010 1.00 49.62 88 ASP A CA 1
ATOM 729 C C . ASP A 1 88 ? 26.133 -7.172 -6.445 1.00 49.62 88 ASP A C 1
ATOM 731 O O . ASP A 1 88 ? 25.892 -8.354 -6.699 1.00 49.62 88 ASP A O 1
ATOM 735 N N . LYS A 1 89 ? 25.303 -6.459 -5.675 1.00 53.41 89 LYS A N 1
ATOM 736 C CA . LYS A 1 89 ? 24.069 -7.029 -5.126 1.00 53.41 89 LYS A CA 1
ATOM 737 C C . LYS A 1 89 ? 22.865 -6.427 -5.827 1.00 53.41 89 LYS A C 1
ATOM 739 O O . LYS A 1 89 ? 22.756 -5.205 -5.889 1.00 53.41 89 LYS A O 1
ATOM 744 N N . PRO A 1 90 ? 21.923 -7.254 -6.302 1.00 68.06 90 PRO A N 1
ATOM 745 C CA . PRO A 1 90 ? 20.716 -6.734 -6.898 1.00 68.06 90 PRO A CA 1
ATOM 746 C C . PRO A 1 90 ? 19.980 -5.833 -5.905 1.00 68.06 90 PRO A C 1
ATOM 748 O O . PRO A 1 90 ? 19.559 -6.286 -4.842 1.00 68.06 90 PRO A O 1
ATOM 751 N N . PHE A 1 91 ? 19.814 -4.564 -6.268 1.00 63.88 91 PHE A N 1
ATOM 752 C CA . PHE A 1 91 ? 19.113 -3.535 -5.499 1.00 63.88 91 PHE A CA 1
ATOM 753 C C . PHE A 1 91 ? 17.801 -4.030 -4.853 1.00 63.88 91 PHE A C 1
ATOM 755 O O . PHE A 1 91 ? 17.539 -3.759 -3.681 1.00 63.88 91 PHE A O 1
ATOM 762 N N . TYR A 1 92 ? 17.027 -4.857 -5.566 1.00 63.31 92 TYR A N 1
ATOM 763 C CA . TYR A 1 92 ? 15.781 -5.448 -5.064 1.00 63.31 92 TYR A CA 1
ATOM 764 C C . TYR A 1 92 ? 15.962 -6.368 -3.844 1.00 63.31 92 TYR A C 1
ATOM 766 O O . TYR A 1 92 ? 15.046 -6.475 -3.033 1.00 63.31 92 TYR A O 1
ATOM 774 N N . VAL A 1 93 ? 17.123 -7.010 -3.666 1.00 68.50 93 VAL A N 1
ATOM 775 C CA . VAL A 1 93 ? 17.422 -7.839 -2.483 1.00 68.50 93 VAL A CA 1
ATOM 776 C C . VAL A 1 93 ? 17.690 -6.964 -1.266 1.00 68.50 93 VAL A C 1
ATOM 778 O O . VAL A 1 93 ? 17.123 -7.217 -0.207 1.00 68.50 93 VAL A O 1
ATOM 781 N N . ILE A 1 94 ? 18.501 -5.912 -1.409 1.00 68.56 94 ILE A N 1
ATOM 782 C CA . ILE A 1 94 ? 18.772 -4.961 -0.317 1.00 68.56 94 ILE A CA 1
ATOM 783 C C . ILE A 1 94 ? 17.474 -4.258 0.090 1.00 68.56 94 ILE A C 1
ATOM 785 O O . ILE A 1 94 ? 17.174 -4.171 1.279 1.00 68.56 94 ILE A O 1
ATOM 789 N N . PHE A 1 95 ? 16.672 -3.840 -0.892 1.00 68.00 95 PHE A N 1
ATOM 790 C CA . PHE A 1 95 ? 15.347 -3.269 -0.668 1.00 68.00 95 PHE A CA 1
ATOM 791 C C . PHE A 1 95 ? 14.433 -4.236 0.093 1.00 68.00 95 PHE A C 1
ATOM 793 O O . PHE A 1 95 ? 13.886 -3.871 1.131 1.00 68.00 95 PHE A O 1
ATOM 800 N N . SER A 1 96 ? 14.312 -5.484 -0.372 1.00 69.38 96 SER A N 1
ATOM 801 C CA . SER A 1 96 ? 13.454 -6.491 0.266 1.00 69.38 96 SER A CA 1
ATOM 802 C C . SER A 1 96 ? 13.892 -6.777 1.704 1.00 69.38 96 SER A C 1
ATOM 804 O O . SER A 1 96 ? 13.057 -6.822 2.603 1.00 69.38 96 SER A O 1
ATOM 806 N N . LEU A 1 97 ? 15.201 -6.911 1.948 1.00 71.19 97 LEU A N 1
ATOM 807 C CA . LEU A 1 97 ? 15.752 -7.130 3.287 1.00 71.19 97 LEU A CA 1
ATOM 808 C C . LEU A 1 97 ? 15.545 -5.918 4.199 1.00 71.19 97 LEU A C 1
ATOM 810 O O . LEU A 1 97 ? 15.182 -6.096 5.361 1.00 71.19 97 LEU A O 1
ATOM 814 N N . GLY A 1 98 ? 15.738 -4.700 3.688 1.00 71.00 98 GLY A N 1
ATOM 815 C CA . GLY A 1 98 ? 15.486 -3.461 4.421 1.00 71.00 98 GLY A CA 1
ATOM 816 C C . GLY A 1 98 ? 14.014 -3.321 4.800 1.00 71.00 98 GLY A C 1
ATOM 817 O O . GLY A 1 98 ? 13.699 -3.120 5.971 1.00 71.00 98 GLY A O 1
ATOM 818 N N . PHE A 1 99 ? 13.113 -3.530 3.840 1.00 70.62 99 PHE A N 1
ATOM 819 C CA . PHE A 1 99 ? 11.670 -3.526 4.059 1.00 70.62 99 PHE A CA 1
ATOM 820 C C . PHE A 1 99 ? 11.266 -4.563 5.115 1.00 70.62 99 PHE A C 1
ATOM 822 O O . PHE A 1 99 ? 10.678 -4.197 6.129 1.00 70.62 99 PHE A O 1
ATOM 829 N N . ILE A 1 100 ? 11.664 -5.832 4.954 1.00 74.81 100 ILE A N 1
ATOM 830 C CA . ILE A 1 100 ? 11.359 -6.911 5.910 1.00 74.81 100 ILE A CA 1
ATOM 831 C C . ILE A 1 100 ? 11.909 -6.598 7.307 1.00 74.81 100 ILE A C 1
ATOM 833 O O . ILE A 1 100 ? 11.186 -6.736 8.293 1.00 74.81 100 ILE A O 1
ATOM 837 N N . SER A 1 101 ? 13.162 -6.149 7.416 1.00 71.88 101 SER A N 1
ATOM 838 C CA . SER A 1 101 ? 13.793 -5.836 8.710 1.00 71.88 101 SER A CA 1
ATOM 839 C C . SER A 1 101 ? 13.022 -4.762 9.473 1.00 71.88 101 SER A C 1
ATOM 841 O O . SER A 1 101 ? 12.912 -4.796 10.696 1.00 71.88 101 SER A O 1
ATOM 843 N N . ILE A 1 102 ? 12.441 -3.824 8.739 1.00 70.38 102 ILE A N 1
ATOM 844 C CA . ILE A 1 102 ? 11.711 -2.687 9.276 1.00 70.38 102 ILE A CA 1
ATOM 845 C C . ILE A 1 102 ? 10.256 -3.026 9.590 1.00 70.38 102 ILE A C 1
ATOM 847 O O . ILE A 1 102 ? 9.720 -2.532 10.589 1.00 70.38 102 ILE A O 1
ATOM 851 N N . LEU A 1 103 ? 9.646 -3.926 8.811 1.00 73.19 103 LEU A N 1
ATOM 852 C CA . LEU A 1 103 ? 8.395 -4.581 9.191 1.00 73.19 103 LEU A CA 1
ATOM 853 C C . LEU A 1 103 ? 8.567 -5.300 10.535 1.00 73.19 103 LEU A C 1
ATOM 855 O O . LEU A 1 103 ? 7.787 -5.085 11.463 1.00 73.19 103 LEU A O 1
ATOM 859 N N . ILE A 1 104 ? 9.636 -6.094 10.674 1.00 79.00 104 ILE A N 1
ATOM 860 C CA . ILE A 1 104 ? 9.957 -6.814 11.912 1.00 79.00 104 ILE A CA 1
ATOM 861 C C . ILE A 1 104 ? 10.207 -5.828 13.056 1.00 79.00 104 ILE A C 1
ATOM 863 O O . ILE A 1 104 ? 9.612 -5.976 14.122 1.00 79.00 104 ILE A O 1
ATOM 867 N N . PHE A 1 105 ? 11.039 -4.804 12.846 1.00 78.31 105 PHE A N 1
ATOM 868 C CA . PHE A 1 105 ? 11.342 -3.799 13.867 1.00 78.31 105 PHE A CA 1
ATOM 869 C C . PHE A 1 105 ? 10.075 -3.122 14.389 1.00 78.31 105 PHE A C 1
ATOM 871 O O . PHE A 1 105 ? 9.862 -3.044 15.596 1.00 78.31 105 PHE A O 1
ATOM 878 N N . THR A 1 106 ? 9.203 -2.680 13.489 1.00 71.12 106 THR A N 1
ATOM 879 C CA . THR A 1 106 ? 7.976 -1.961 13.844 1.00 71.12 106 THR A CA 1
ATOM 880 C C . THR A 1 106 ? 6.966 -2.882 14.521 1.00 71.12 106 THR A C 1
ATOM 882 O O . THR A 1 106 ? 6.319 -2.479 15.488 1.00 71.12 106 THR A O 1
ATOM 885 N N . PHE A 1 107 ? 6.888 -4.149 14.102 1.00 74.50 107 PHE A N 1
ATOM 886 C CA . PHE A 1 107 ? 6.096 -5.163 14.790 1.00 74.50 107 PHE A CA 1
ATOM 887 C C . PHE A 1 107 ? 6.604 -5.396 16.216 1.00 74.50 107 PHE A C 1
ATOM 889 O O . PHE A 1 107 ? 5.818 -5.353 17.161 1.00 74.50 107 PHE A O 1
ATOM 896 N N . VAL A 1 108 ? 7.916 -5.581 16.394 1.00 78.81 108 VAL A N 1
ATOM 897 C CA . VAL A 1 108 ? 8.540 -5.783 17.708 1.00 78.81 108 VAL A CA 1
ATOM 898 C C . VAL A 1 108 ? 8.348 -4.553 18.591 1.00 78.81 108 VAL A C 1
ATOM 900 O O . VAL A 1 108 ? 7.909 -4.688 19.732 1.00 78.81 108 VAL A O 1
ATOM 903 N N . PHE A 1 109 ? 8.618 -3.354 18.077 1.00 73.44 109 PHE A N 1
ATOM 904 C CA . PHE A 1 109 ? 8.465 -2.105 18.818 1.00 73.44 109 PHE A CA 1
ATOM 905 C C . PHE A 1 109 ? 7.025 -1.915 19.292 1.00 73.44 109 PHE A C 1
ATOM 907 O O . PHE A 1 109 ? 6.784 -1.673 20.475 1.00 73.44 109 PHE A O 1
ATOM 914 N N . ALA A 1 110 ? 6.054 -2.101 18.400 1.00 68.94 110 ALA A N 1
ATOM 915 C CA . ALA A 1 110 ? 4.655 -1.928 18.739 1.00 68.94 110 ALA A CA 1
ATOM 916 C C . ALA A 1 110 ? 4.128 -3.055 19.655 1.00 68.94 110 ALA A C 1
ATOM 918 O O . ALA A 1 110 ? 3.362 -2.786 20.583 1.00 68.94 110 ALA A O 1
ATOM 919 N N . TYR A 1 111 ? 4.613 -4.294 19.505 1.00 72.94 111 TYR A N 1
ATOM 920 C CA . TYR A 1 111 ? 4.342 -5.395 20.439 1.00 72.94 111 TYR A CA 1
ATOM 921 C C . TYR A 1 111 ? 4.904 -5.124 21.847 1.00 72.94 111 TYR A C 1
ATOM 923 O O . TYR A 1 111 ? 4.229 -5.358 22.856 1.00 72.94 111 TYR A O 1
ATOM 931 N N . LEU A 1 112 ? 6.125 -4.593 21.942 1.00 72.44 112 LEU A N 1
ATOM 932 C CA . LEU A 1 112 ? 6.754 -4.237 23.215 1.00 72.44 112 LEU A CA 1
ATOM 933 C C . LEU A 1 112 ? 6.066 -3.036 23.873 1.00 72.44 112 LEU A C 1
ATOM 935 O O . LEU A 1 112 ? 5.780 -3.086 25.073 1.00 72.44 112 LEU A O 1
ATOM 939 N N . ALA A 1 113 ? 5.731 -2.001 23.098 1.00 67.00 113 ALA A N 1
ATOM 940 C CA . ALA A 1 113 ? 4.955 -0.853 23.560 1.00 67.00 113 ALA A CA 1
ATOM 941 C C . ALA A 1 113 ? 3.571 -1.284 24.081 1.00 67.00 113 ALA A C 1
ATOM 943 O O . ALA A 1 113 ? 3.140 -0.836 25.142 1.00 67.00 113 ALA A O 1
ATOM 944 N N . ARG A 1 114 ? 2.918 -2.253 23.420 1.00 65.00 114 ARG A N 1
ATOM 945 C CA . ARG A 1 114 ? 1.650 -2.848 23.875 1.00 65.00 114 ARG A CA 1
ATOM 946 C C . ARG A 1 114 ? 1.757 -3.509 25.254 1.00 65.00 114 ARG A C 1
ATOM 948 O O . ARG A 1 114 ? 0.814 -3.414 26.040 1.00 65.00 114 ARG A O 1
ATOM 955 N N . ARG A 1 115 ? 2.867 -4.192 25.565 1.00 63.44 115 ARG A N 1
ATOM 956 C CA . ARG A 1 115 ? 3.073 -4.832 26.882 1.00 63.44 115 ARG A CA 1
ATOM 957 C C . ARG A 1 115 ? 3.520 -3.848 27.962 1.00 63.44 115 ARG A C 1
ATOM 959 O O . ARG A 1 115 ? 3.216 -4.052 29.136 1.00 63.44 115 ARG A O 1
ATOM 966 N N . ARG A 1 116 ? 4.230 -2.782 27.596 1.00 58.94 116 ARG A N 1
ATOM 967 C CA . ARG A 1 116 ? 4.785 -1.810 28.543 1.00 58.94 116 ARG A CA 1
ATOM 968 C C . ARG A 1 116 ? 3.896 -0.566 28.643 1.00 58.94 116 ARG A C 1
ATOM 970 O O . ARG A 1 116 ? 4.296 0.518 28.239 1.00 58.94 116 ARG A O 1
ATOM 977 N N . LYS A 1 117 ? 2.746 -0.693 29.328 1.00 55.84 117 LYS A N 1
ATOM 978 C CA . LYS A 1 117 ? 1.872 0.442 29.736 1.00 55.84 117 LYS A CA 1
ATOM 979 C C . LYS A 1 117 ? 2.614 1.594 30.446 1.00 55.84 117 LYS A C 1
ATOM 981 O O . LYS A 1 117 ? 2.077 2.688 30.558 1.00 55.84 117 LYS A O 1
ATOM 986 N N . LYS A 1 118 ? 3.836 1.356 30.9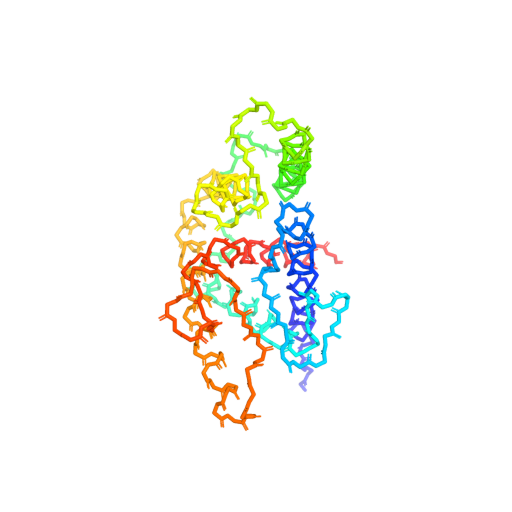38 1.00 54.41 118 LYS A N 1
ATOM 987 C CA . LYS A 1 118 ? 4.652 2.327 31.679 1.00 54.41 118 LYS A CA 1
ATOM 988 C C . LYS A 1 118 ? 5.197 3.488 30.837 1.00 54.41 118 LYS A C 1
ATOM 990 O O . LYS A 1 118 ? 5.633 4.464 31.426 1.00 54.41 118 LYS A O 1
ATOM 995 N N . TRP A 1 119 ? 5.212 3.402 29.504 1.00 56.00 119 TRP A N 1
ATOM 996 C CA . TRP A 1 119 ? 5.865 4.419 28.658 1.00 56.00 119 TRP A CA 1
ATOM 997 C C . TRP A 1 119 ? 4.943 5.586 28.270 1.00 56.00 119 TRP A C 1
ATOM 999 O O . TRP A 1 119 ? 5.326 6.422 27.460 1.00 56.00 119 TRP A O 1
ATOM 1009 N N . GLY A 1 120 ? 3.711 5.635 28.794 1.00 59.19 120 GLY A N 1
ATOM 1010 C CA . GLY A 1 120 ? 2.722 6.664 28.437 1.00 59.19 120 GLY A CA 1
ATOM 1011 C C . GLY A 1 120 ? 2.236 6.599 26.980 1.00 59.19 120 GLY A C 1
ATOM 1012 O O . GLY A 1 120 ? 1.360 7.365 26.592 1.00 59.19 120 GLY A O 1
ATOM 1013 N N . PHE A 1 121 ? 2.769 5.669 26.185 1.00 61.25 121 PHE A N 1
ATOM 1014 C CA . PHE A 1 121 ? 2.462 5.484 24.775 1.00 61.25 121 PHE A CA 1
ATOM 1015 C C . PHE A 1 121 ? 1.601 4.233 24.582 1.00 61.25 121 PHE A C 1
ATOM 1017 O O . PHE A 1 121 ? 2.030 3.114 24.866 1.00 61.25 121 PHE A O 1
ATOM 1024 N N . GLU A 1 122 ? 0.368 4.418 24.110 1.00 67.00 122 GLU A N 1
ATOM 1025 C CA . GLU A 1 122 ? -0.604 3.343 23.905 1.00 67.00 122 GLU A CA 1
ATOM 1026 C C . GLU A 1 122 ? -0.974 3.251 22.420 1.00 67.00 122 GLU A C 1
ATOM 1028 O O . GLU A 1 122 ? -1.797 4.027 21.936 1.00 67.00 122 GLU A O 1
ATOM 1033 N N . PHE A 1 123 ? -0.398 2.278 21.701 1.00 70.38 123 PHE A N 1
ATOM 1034 C CA . PHE A 1 123 ? -0.665 2.048 20.268 1.00 70.38 123 PHE A CA 1
ATOM 1035 C C . PHE A 1 123 ? -2.134 1.740 19.950 1.00 70.38 123 PHE A C 1
ATOM 1037 O O . PHE A 1 123 ? -2.595 2.024 18.852 1.00 70.38 123 PHE A O 1
ATOM 1044 N N . ARG A 1 124 ? -2.900 1.220 20.916 1.00 72.81 124 ARG A N 1
ATOM 1045 C CA . ARG A 1 124 ? -4.292 0.789 20.708 1.00 72.81 124 ARG A CA 1
ATOM 1046 C C . ARG A 1 124 ? -5.211 1.895 20.195 1.00 72.81 124 ARG A C 1
ATOM 1048 O O . ARG A 1 124 ? -6.134 1.628 19.424 1.00 72.81 124 ARG A O 1
ATOM 1055 N N . LYS A 1 125 ? -4.972 3.139 20.623 1.00 81.00 125 LYS A N 1
ATOM 1056 C CA . LYS A 1 125 ? -5.770 4.296 20.209 1.00 81.00 125 LYS A CA 1
ATOM 1057 C C . LYS A 1 125 ? -5.297 4.771 18.845 1.00 81.00 125 LYS A C 1
ATOM 1059 O O . LYS A 1 125 ? -4.155 5.188 18.693 1.00 81.00 125 LYS A O 1
ATOM 1064 N N . VAL A 1 126 ? -6.186 4.784 17.859 1.00 81.88 126 VAL A N 1
ATOM 1065 C CA . VAL A 1 126 ? -5.860 5.371 16.556 1.00 81.88 126 VAL A CA 1
ATOM 1066 C C . VAL A 1 126 ? -5.820 6.893 16.694 1.00 81.88 126 VAL A C 1
ATOM 1068 O O . VAL A 1 126 ? -6.862 7.546 16.753 1.00 81.88 126 VAL A O 1
ATOM 1071 N N . ASN A 1 127 ? -4.612 7.447 16.779 1.00 86.25 127 ASN A N 1
ATOM 1072 C CA . ASN A 1 127 ? -4.336 8.879 16.725 1.00 86.25 127 ASN A CA 1
ATOM 1073 C C . ASN A 1 127 ? -3.237 9.169 15.678 1.00 86.25 127 ASN A C 1
ATOM 1075 O O . ASN A 1 127 ? -2.599 8.234 15.193 1.00 86.25 127 ASN A O 1
ATOM 1079 N N . ILE A 1 128 ? -3.019 10.439 15.316 1.00 84.94 128 ILE A N 1
ATOM 1080 C CA . ILE A 1 128 ? -2.044 10.815 14.273 1.00 84.94 128 ILE A CA 1
ATOM 1081 C C . ILE A 1 128 ? -0.624 10.379 14.653 1.00 84.94 128 ILE A C 1
ATOM 1083 O O . ILE A 1 128 ? 0.091 9.859 13.804 1.00 84.94 128 ILE A O 1
ATOM 1087 N N . ALA A 1 129 ? -0.222 10.533 15.918 1.00 84.75 129 ALA A N 1
ATOM 1088 C CA . ALA A 1 129 ? 1.113 10.142 16.363 1.00 84.75 129 ALA A CA 1
ATOM 1089 C C . ALA A 1 129 ? 1.338 8.632 16.189 1.00 84.75 129 ALA A C 1
ATOM 1091 O O . ALA A 1 129 ? 2.307 8.233 15.552 1.00 84.75 129 ALA A O 1
ATOM 1092 N N . ASN A 1 130 ? 0.402 7.801 16.655 1.00 83.12 130 ASN A N 1
ATOM 1093 C CA . ASN A 1 130 ? 0.479 6.346 16.519 1.00 83.12 130 ASN A CA 1
ATOM 1094 C C . ASN A 1 130 ? 0.417 5.903 15.051 1.00 83.12 130 ASN A C 1
ATOM 1096 O O . ASN A 1 130 ? 1.128 4.979 14.662 1.00 83.12 130 ASN A O 1
ATOM 1100 N N . TYR A 1 131 ? -0.403 6.574 14.235 1.00 85.44 131 TYR A N 1
ATOM 1101 C CA . TYR A 1 131 ? -0.451 6.350 12.792 1.00 85.44 131 TYR A CA 1
ATOM 1102 C C . TYR A 1 131 ? 0.912 6.611 12.146 1.00 85.44 131 TYR A C 1
ATOM 1104 O O . TYR A 1 131 ? 1.429 5.770 11.416 1.00 85.44 131 TYR A O 1
ATOM 1112 N N . LEU A 1 132 ? 1.534 7.750 12.459 1.00 84.88 132 LEU A N 1
ATOM 1113 C CA . LEU A 1 132 ? 2.866 8.076 11.963 1.00 84.88 132 LEU A CA 1
ATOM 1114 C C . LEU A 1 132 ? 3.910 7.090 12.489 1.00 84.88 132 LEU A C 1
ATOM 1116 O O . LEU A 1 132 ? 4.740 6.647 11.713 1.00 84.88 132 LEU A O 1
ATOM 1120 N N . THR A 1 133 ? 3.858 6.668 13.753 1.00 81.12 133 THR A N 1
ATOM 1121 C CA . THR A 1 133 ? 4.791 5.647 14.267 1.00 81.12 133 THR A CA 1
ATOM 1122 C C . THR A 1 133 ? 4.638 4.305 13.545 1.00 81.12 133 THR A C 1
ATOM 1124 O O . THR A 1 133 ? 5.619 3.588 13.384 1.00 81.12 133 THR A O 1
ATOM 1127 N N . PHE A 1 134 ? 3.433 3.971 13.081 1.00 82.81 134 PHE A N 1
ATOM 1128 C CA . PHE A 1 134 ? 3.189 2.780 12.271 1.00 82.81 134 PHE A CA 1
ATOM 1129 C C . PHE A 1 134 ? 3.682 2.936 10.821 1.00 82.81 134 PHE A C 1
ATOM 1131 O O . PHE A 1 134 ? 4.312 2.029 10.284 1.00 82.81 134 PHE A O 1
ATOM 1138 N N . CYS A 1 135 ? 3.436 4.087 10.189 1.00 83.06 135 CYS A N 1
ATOM 1139 C CA . CYS A 1 135 ? 3.766 4.307 8.780 1.00 83.06 135 CYS A CA 1
ATOM 1140 C C . CYS A 1 135 ? 5.202 4.773 8.524 1.00 83.06 135 CYS A C 1
ATOM 1142 O O . CYS A 1 135 ? 5.759 4.398 7.500 1.00 83.06 135 CYS A O 1
ATOM 1144 N N . LEU A 1 136 ? 5.812 5.566 9.413 1.00 82.38 136 LEU A N 1
ATOM 1145 C CA . LEU A 1 136 ? 7.167 6.113 9.242 1.00 82.38 136 LEU A CA 1
ATOM 1146 C C . LEU A 1 136 ? 8.223 5.039 8.993 1.00 82.38 136 LEU A C 1
ATOM 1148 O O . LEU A 1 136 ? 9.055 5.233 8.110 1.00 82.38 136 LEU A O 1
ATOM 1152 N N . PRO A 1 137 ? 8.199 3.896 9.695 1.00 77.00 137 PRO A N 1
ATOM 1153 C CA . PRO A 1 137 ? 9.116 2.824 9.380 1.00 77.00 137 PRO A CA 1
ATOM 1154 C C . PRO A 1 137 ? 8.914 2.304 7.960 1.00 77.00 137 PRO A C 1
ATOM 1156 O O . PRO A 1 137 ? 9.887 2.015 7.303 1.00 77.00 137 PRO A O 1
ATOM 1159 N N . ILE A 1 138 ? 7.702 2.257 7.412 1.00 78.69 138 ILE A N 1
ATOM 1160 C CA . ILE A 1 138 ? 7.500 1.854 6.012 1.00 78.69 138 ILE A CA 1
ATOM 1161 C C . ILE A 1 138 ? 7.981 2.951 5.054 1.00 78.69 138 ILE A C 1
ATOM 1163 O O . ILE A 1 138 ? 8.630 2.668 4.050 1.00 78.69 138 ILE A O 1
ATOM 1167 N N . THR A 1 139 ? 7.657 4.210 5.349 1.00 79.31 139 THR A N 1
ATOM 1168 C CA . THR A 1 139 ? 7.821 5.317 4.403 1.00 79.31 139 THR A CA 1
ATOM 1169 C C . THR A 1 139 ? 9.229 5.888 4.379 1.00 79.31 139 THR A C 1
ATOM 1171 O O . THR A 1 139 ? 9.710 6.200 3.298 1.00 79.31 139 THR A O 1
ATOM 1174 N N . ILE A 1 140 ? 9.925 6.000 5.515 1.00 81.62 140 ILE A N 1
ATOM 1175 C CA . ILE A 1 140 ? 11.300 6.524 5.557 1.00 81.62 140 ILE A CA 1
ATOM 1176 C C . ILE A 1 140 ? 12.225 5.709 4.643 1.00 81.62 140 ILE A C 1
ATOM 1178 O O . ILE A 1 140 ? 12.807 6.300 3.743 1.00 81.62 140 ILE A O 1
ATOM 1182 N N . PRO A 1 141 ? 12.331 4.377 4.772 1.00 74.94 141 PRO A N 1
ATOM 1183 C CA . PRO A 1 141 ? 13.215 3.568 3.938 1.00 74.94 141 PRO A CA 1
ATOM 1184 C C . PRO A 1 141 ? 12.789 3.603 2.488 1.00 74.94 141 PRO A C 1
ATOM 1186 O O . PRO A 1 141 ? 13.640 3.646 1.617 1.00 74.94 141 PRO A O 1
ATOM 1189 N N . LEU A 1 142 ? 11.485 3.616 2.229 1.00 77.94 142 LEU A N 1
ATOM 1190 C CA . LEU A 1 142 ? 10.948 3.721 0.886 1.00 77.94 142 LEU A CA 1
ATOM 1191 C C . LEU A 1 142 ? 11.410 5.020 0.212 1.00 77.94 142 LEU A C 1
ATOM 1193 O O . LEU A 1 142 ? 11.977 4.973 -0.876 1.00 77.94 142 LEU A O 1
ATOM 1197 N N . LEU A 1 143 ? 11.263 6.165 0.884 1.00 80.81 143 LEU A N 1
ATOM 1198 C CA . LEU A 1 143 ? 11.727 7.462 0.386 1.00 80.81 143 LEU A CA 1
ATOM 1199 C C . LEU A 1 143 ? 13.256 7.523 0.297 1.00 80.81 143 LEU A C 1
ATOM 1201 O O . LEU A 1 143 ? 13.791 7.983 -0.706 1.00 80.81 143 LEU A O 1
ATOM 1205 N N . THR A 1 144 ? 13.967 7.015 1.302 1.00 76.06 144 THR A N 1
ATOM 1206 C CA . THR A 1 144 ? 15.430 6.932 1.315 1.00 76.06 144 THR A CA 1
ATOM 1207 C C . THR A 1 144 ? 15.945 6.106 0.136 1.00 76.06 144 THR A C 1
ATOM 1209 O O . THR A 1 144 ? 16.812 6.564 -0.600 1.00 76.06 144 THR A O 1
ATOM 1212 N N . LEU A 1 145 ? 15.371 4.926 -0.101 1.00 71.62 145 LEU A N 1
ATOM 1213 C CA . LEU A 1 145 ? 15.712 4.053 -1.224 1.00 71.62 145 LEU A CA 1
ATOM 1214 C C . LEU A 1 145 ? 15.352 4.705 -2.556 1.00 71.62 145 LEU A C 1
ATOM 1216 O O . LEU A 1 145 ? 16.142 4.611 -3.490 1.00 71.62 145 LEU A O 1
ATOM 1220 N N . SER A 1 146 ? 14.222 5.413 -2.632 1.00 74.19 146 SER A N 1
ATOM 1221 C CA . SER A 1 146 ? 13.860 6.207 -3.812 1.00 74.19 146 SER A CA 1
ATOM 1222 C C . SER A 1 146 ? 14.970 7.201 -4.149 1.00 74.19 146 SER A C 1
ATOM 1224 O O . SER A 1 146 ? 15.503 7.173 -5.251 1.00 74.19 146 SER A O 1
ATOM 1226 N N . ILE A 1 147 ? 15.367 8.023 -3.171 1.00 74.19 147 ILE A N 1
ATOM 1227 C CA . ILE A 1 147 ? 16.371 9.083 -3.325 1.00 74.19 147 ILE A CA 1
ATOM 1228 C C . ILE A 1 147 ? 17.733 8.501 -3.717 1.00 74.19 147 ILE A C 1
ATOM 1230 O O . ILE A 1 147 ? 18.365 9.013 -4.637 1.00 74.19 147 ILE A O 1
ATOM 1234 N N . PHE A 1 148 ? 18.171 7.426 -3.054 1.00 71.44 148 PHE A N 1
ATOM 1235 C CA . PHE A 1 148 ? 19.451 6.778 -3.358 1.00 71.44 148 PHE A CA 1
ATOM 1236 C C . PHE A 1 148 ? 19.462 6.027 -4.697 1.00 71.44 148 PHE A C 1
ATOM 1238 O O . PHE A 1 148 ? 20.543 5.768 -5.218 1.00 71.44 148 PHE A O 1
ATOM 1245 N N . SER A 1 149 ? 18.296 5.675 -5.248 1.00 67.19 149 SER A N 1
ATOM 1246 C CA . SER A 1 149 ? 18.199 5.029 -6.565 1.00 67.19 149 SER A CA 1
ATOM 1247 C C . SER A 1 149 ? 18.215 6.058 -7.688 1.00 67.19 149 SER A C 1
ATOM 1249 O O . SER A 1 149 ? 19.056 5.991 -8.576 1.00 67.19 149 SER A O 1
ATOM 1251 N N . ALA A 1 150 ? 17.268 6.996 -7.647 1.00 71.88 150 ALA A N 1
ATOM 1252 C CA . ALA A 1 150 ? 17.203 8.184 -8.489 1.00 71.88 150 ALA A CA 1
ATOM 1253 C C . ALA A 1 150 ? 16.100 9.102 -7.951 1.00 71.88 150 ALA A C 1
ATOM 1255 O O . ALA A 1 150 ? 15.014 8.638 -7.598 1.00 71.88 150 ALA A O 1
ATOM 1256 N N . ILE A 1 151 ? 16.336 10.415 -7.952 1.00 79.50 151 ILE A N 1
ATOM 1257 C CA . ILE A 1 151 ? 15.364 11.395 -7.445 1.00 79.50 151 ILE A CA 1
ATOM 1258 C C . ILE A 1 151 ? 13.995 11.306 -8.150 1.00 79.50 151 ILE A C 1
ATOM 1260 O O . ILE A 1 151 ? 12.964 11.558 -7.530 1.00 79.50 151 ILE A O 1
ATOM 1264 N N . ASP A 1 152 ? 13.954 10.849 -9.403 1.00 77.06 152 ASP A N 1
ATOM 1265 C CA . ASP A 1 152 ? 12.712 10.648 -10.158 1.00 77.06 152 ASP A CA 1
ATOM 1266 C C . ASP A 1 152 ? 11.792 9.597 -9.516 1.00 77.06 152 ASP A C 1
ATOM 1268 O O . ASP A 1 152 ? 10.572 9.780 -9.473 1.00 77.06 152 ASP A O 1
ATOM 1272 N N . TYR A 1 153 ? 12.358 8.544 -8.910 1.00 74.00 153 TYR A N 1
ATOM 1273 C CA . TYR A 1 153 ? 11.577 7.549 -8.169 1.00 74.00 153 TYR A CA 1
ATOM 1274 C C . TYR A 1 153 ? 10.915 8.151 -6.930 1.00 74.00 153 TYR A C 1
ATOM 1276 O O . TYR A 1 153 ? 9.813 7.739 -6.568 1.00 74.00 153 TYR A O 1
ATOM 1284 N N . PHE A 1 154 ? 11.538 9.144 -6.287 1.00 81.38 154 PHE A N 1
ATOM 1285 C CA . PHE A 1 154 ? 10.927 9.838 -5.153 1.00 81.38 154 PHE A CA 1
ATOM 1286 C C . PHE A 1 154 ? 9.675 10.600 -5.602 1.00 81.38 154 PHE A C 1
ATOM 1288 O O . PHE A 1 154 ? 8.607 10.435 -5.007 1.00 81.38 154 PHE A O 1
ATOM 1295 N N . TYR A 1 155 ? 9.769 11.369 -6.692 1.00 82.69 155 TYR A N 1
ATOM 1296 C CA . TYR A 1 155 ? 8.620 12.100 -7.231 1.00 82.69 155 TYR A CA 1
ATOM 1297 C C . TYR A 1 155 ? 7.508 11.160 -7.686 1.00 82.69 155 TYR A C 1
ATOM 1299 O O . TYR A 1 155 ? 6.345 11.385 -7.348 1.00 82.69 155 TYR A O 1
ATOM 1307 N N . LEU A 1 156 ? 7.860 10.074 -8.380 1.00 80.31 156 LEU A N 1
ATOM 1308 C CA . LEU A 1 156 ? 6.898 9.071 -8.826 1.00 80.31 156 LEU A CA 1
ATOM 1309 C C . LEU A 1 156 ? 6.133 8.453 -7.653 1.00 80.31 156 LEU A C 1
ATOM 1311 O O . LEU A 1 156 ? 4.928 8.242 -7.734 1.00 80.31 156 LEU A O 1
ATOM 1315 N N . THR A 1 157 ? 6.822 8.192 -6.550 1.00 81.19 157 THR A N 1
ATOM 1316 C CA . THR A 1 157 ? 6.246 7.594 -5.342 1.00 81.19 157 THR A CA 1
ATOM 1317 C C . THR A 1 157 ? 5.226 8.500 -4.681 1.00 81.19 157 THR A C 1
ATOM 1319 O O . THR A 1 157 ? 4.115 8.070 -4.364 1.00 81.19 157 THR A O 1
ATOM 1322 N N . VAL A 1 158 ? 5.597 9.767 -4.491 1.00 83.75 158 VAL A N 1
ATOM 1323 C CA . VAL A 1 158 ? 4.707 10.779 -3.917 1.00 83.75 158 VAL A CA 1
ATOM 1324 C C . VAL A 1 158 ? 3.502 10.990 -4.832 1.00 83.75 158 VAL A C 1
ATOM 1326 O O . VAL A 1 158 ? 2.361 10.982 -4.366 1.00 83.75 158 VAL A O 1
ATOM 1329 N N . PHE A 1 159 ? 3.746 11.110 -6.139 1.00 85.56 159 PHE A N 1
ATOM 1330 C CA . PHE A 1 159 ? 2.703 11.269 -7.144 1.00 85.56 159 PHE A CA 1
ATOM 1331 C C . PHE A 1 159 ? 1.737 10.081 -7.145 1.00 85.56 159 PHE A C 1
ATOM 1333 O O . PHE A 1 159 ? 0.525 10.272 -7.082 1.00 85.56 159 PHE A O 1
ATOM 1340 N N . PHE A 1 160 ? 2.252 8.852 -7.138 1.00 82.44 160 PHE A N 1
ATOM 1341 C CA . PHE A 1 160 ? 1.425 7.651 -7.157 1.00 82.44 160 PHE A CA 1
ATOM 1342 C C . PHE A 1 160 ? 0.586 7.499 -5.888 1.00 82.44 160 PHE A C 1
ATOM 1344 O O . PHE A 1 160 ? -0.595 7.178 -5.984 1.00 82.44 160 PHE A O 1
ATOM 1351 N N . GLY A 1 161 ? 1.147 7.796 -4.710 1.00 86.06 161 GLY A N 1
ATOM 1352 C CA . GLY A 1 161 ? 0.377 7.812 -3.463 1.00 86.06 161 GLY A CA 1
ATOM 1353 C C . GLY A 1 161 ? -0.810 8.779 -3.525 1.00 86.06 161 GLY A C 1
ATOM 1354 O O . GLY A 1 161 ? -1.914 8.444 -3.093 1.00 86.06 161 GLY A O 1
ATOM 1355 N N . PHE A 1 162 ? -0.610 9.960 -4.115 1.00 88.44 162 PHE A N 1
ATOM 1356 C CA . PHE A 1 162 ? -1.672 10.951 -4.289 1.00 88.44 162 PHE A CA 1
ATOM 1357 C C . PHE A 1 162 ? -2.720 10.524 -5.326 1.00 88.44 162 PHE A C 1
ATOM 1359 O O . PHE A 1 162 ? -3.921 10.633 -5.079 1.00 88.44 162 PHE A O 1
ATOM 1366 N N . ILE A 1 163 ? -2.279 9.991 -6.467 1.00 86.12 163 ILE A N 1
ATOM 1367 C CA . ILE A 1 163 ? -3.168 9.467 -7.509 1.00 86.12 163 ILE A CA 1
ATOM 1368 C C . ILE A 1 163 ? -4.015 8.319 -6.963 1.00 86.12 163 ILE A C 1
ATOM 1370 O O . ILE A 1 163 ? -5.230 8.327 -7.138 1.00 86.12 163 ILE A O 1
ATOM 1374 N N . ALA A 1 164 ? -3.412 7.375 -6.245 1.00 85.38 164 ALA A N 1
ATOM 1375 C CA . ALA A 1 164 ? -4.132 6.273 -5.628 1.00 85.38 164 ALA A CA 1
ATOM 1376 C C . ALA A 1 164 ? -5.181 6.767 -4.623 1.00 85.38 164 ALA A C 1
ATOM 1378 O O . ALA A 1 164 ? -6.311 6.296 -4.661 1.00 85.38 164 ALA A O 1
ATOM 1379 N N . PHE A 1 165 ? -4.863 7.776 -3.805 1.00 87.94 165 PHE A N 1
ATOM 1380 C CA . PHE A 1 165 ? -5.842 8.417 -2.923 1.00 87.94 165 PHE A CA 1
ATOM 1381 C C . PHE A 1 165 ? -7.035 9.017 -3.690 1.00 87.94 165 PHE A C 1
ATOM 1383 O O . PHE A 1 165 ? -8.185 8.819 -3.289 1.00 87.94 165 PHE A O 1
ATOM 1390 N N . ILE A 1 166 ? -6.790 9.709 -4.809 1.00 87.56 166 ILE A N 1
ATOM 1391 C CA . ILE A 1 166 ? -7.863 10.241 -5.666 1.00 87.56 166 ILE A CA 1
ATOM 1392 C C . ILE A 1 166 ? -8.705 9.102 -6.243 1.00 87.56 166 ILE A C 1
ATOM 1394 O O . ILE A 1 166 ? -9.934 9.144 -6.163 1.00 87.56 166 ILE A O 1
ATOM 1398 N N . PHE A 1 167 ? -8.062 8.088 -6.825 1.00 84.75 167 PHE A N 1
ATOM 1399 C CA . PHE A 1 167 ? -8.756 6.951 -7.427 1.00 84.75 167 PHE A CA 1
ATOM 1400 C C . PHE A 1 167 ? -9.573 6.187 -6.404 1.00 84.75 167 PHE A C 1
ATOM 1402 O O . PHE A 1 167 ? -10.701 5.816 -6.692 1.00 84.75 167 PHE A O 1
ATOM 1409 N N . GLU A 1 168 ? -9.042 5.990 -5.209 1.00 83.38 168 GLU A N 1
ATOM 1410 C CA . GLU A 1 168 ? -9.749 5.342 -4.124 1.00 83.38 168 GLU A CA 1
ATOM 1411 C C . GLU A 1 168 ? -10.990 6.136 -3.709 1.00 83.38 168 GLU A C 1
ATOM 1413 O O . GLU A 1 168 ? -12.077 5.566 -3.595 1.00 83.38 168 GLU A O 1
ATOM 1418 N N . TYR A 1 169 ? -10.863 7.457 -3.550 1.00 85.44 169 TYR A N 1
ATOM 1419 C CA . TYR A 1 169 ? -12.004 8.326 -3.273 1.00 85.44 169 TYR A CA 1
ATOM 1420 C C . TYR A 1 169 ? -13.072 8.214 -4.366 1.00 85.44 169 TYR A C 1
ATOM 1422 O O . TYR A 1 169 ? -14.241 7.947 -4.069 1.00 85.44 169 TYR A O 1
ATOM 1430 N N . LEU A 1 170 ? -12.679 8.364 -5.633 1.00 85.69 170 LEU A N 1
ATOM 1431 C CA . LEU A 1 170 ? -13.600 8.280 -6.763 1.00 85.69 170 LEU A CA 1
ATOM 1432 C C . LEU A 1 170 ? -14.230 6.889 -6.857 1.00 85.69 170 LEU A C 1
ATOM 1434 O O . LEU A 1 170 ? -15.451 6.785 -6.912 1.00 85.69 170 LEU A O 1
ATOM 1438 N N . PHE A 1 171 ? -13.438 5.822 -6.794 1.00 81.94 171 PHE A N 1
ATOM 1439 C CA . PHE A 1 171 ? -13.912 4.441 -6.854 1.00 81.94 171 PHE A CA 1
ATOM 1440 C C . PHE A 1 171 ? -14.897 4.137 -5.721 1.00 81.94 171 PHE A C 1
ATOM 1442 O O . PHE A 1 171 ? -15.968 3.583 -5.968 1.00 81.94 171 PHE A O 1
ATOM 1449 N N . GLY A 1 172 ? -14.614 4.600 -4.501 1.00 79.56 172 GLY A N 1
ATOM 1450 C CA . GLY A 1 172 ? -15.536 4.507 -3.373 1.00 79.56 172 GLY A CA 1
ATOM 1451 C C . GLY A 1 172 ? -16.885 5.183 -3.650 1.00 79.56 172 GLY A C 1
ATOM 1452 O O . GLY A 1 172 ? -17.933 4.601 -3.357 1.00 79.56 172 GLY A O 1
ATOM 1453 N N . LYS A 1 173 ? -16.893 6.380 -4.260 1.00 83.00 173 LYS A N 1
ATOM 1454 C CA . LYS A 1 173 ? -18.136 7.066 -4.673 1.00 83.00 173 LYS A CA 1
ATOM 1455 C C . LYS A 1 173 ? -18.859 6.335 -5.797 1.00 83.00 173 LYS A C 1
ATOM 1457 O O . LYS A 1 173 ? -20.072 6.157 -5.711 1.00 83.00 173 LYS A O 1
ATOM 1462 N N . PHE A 1 174 ? -18.123 5.898 -6.816 1.00 83.69 174 PHE A N 1
ATOM 1463 C CA . PHE A 1 174 ? -18.655 5.153 -7.953 1.00 83.69 174 PHE A CA 1
ATOM 1464 C C . PHE A 1 174 ? -19.364 3.881 -7.488 1.00 83.69 174 PHE A C 1
ATOM 1466 O O . PHE A 1 174 ? -20.491 3.622 -7.897 1.00 83.69 174 PHE A O 1
ATOM 1473 N N . LEU A 1 175 ? -18.773 3.120 -6.568 1.00 79.62 175 LEU A N 1
ATOM 1474 C CA . LEU A 1 175 ? -19.412 1.916 -6.042 1.00 79.62 175 LEU A CA 1
ATOM 1475 C C . LEU A 1 175 ? -20.685 2.239 -5.262 1.00 79.62 175 LEU A C 1
ATOM 1477 O O . LEU A 1 175 ? -21.714 1.612 -5.489 1.00 79.62 175 LEU A O 1
ATOM 1481 N N . VAL A 1 176 ? -20.688 3.265 -4.414 1.00 82.50 176 VAL A N 1
ATOM 1482 C CA . VAL A 1 176 ? -21.936 3.668 -3.746 1.00 82.50 176 VAL A CA 1
ATOM 1483 C C . VAL A 1 176 ? -23.017 4.042 -4.759 1.00 82.50 176 VAL A C 1
ATOM 1485 O O . VAL A 1 176 ? -24.170 3.676 -4.557 1.00 82.50 176 VAL A O 1
ATOM 1488 N N . PHE A 1 177 ? -22.654 4.709 -5.853 1.00 83.50 177 PHE A N 1
ATOM 1489 C CA . PHE A 1 177 ? -23.590 5.067 -6.913 1.00 83.50 177 PHE A CA 1
ATOM 1490 C C . PHE A 1 177 ? -24.129 3.839 -7.669 1.00 83.50 177 PHE A C 1
ATOM 1492 O O . PHE A 1 177 ? -25.338 3.700 -7.819 1.00 83.50 177 PHE A O 1
ATOM 1499 N N . PHE A 1 178 ? -23.258 2.921 -8.100 1.00 83.88 178 PHE A N 1
ATOM 1500 C CA . PHE A 1 178 ? -23.639 1.794 -8.961 1.00 83.88 178 PHE A CA 1
ATOM 1501 C C . PHE A 1 178 ? -24.184 0.577 -8.208 1.00 83.88 178 PHE A C 1
ATOM 1503 O O . PHE A 1 178 ? -25.095 -0.086 -8.695 1.00 83.88 178 PHE A O 1
ATOM 1510 N N . ILE A 1 179 ? -23.642 0.264 -7.029 1.00 79.25 179 ILE A N 1
ATOM 1511 C CA . ILE A 1 179 ? -24.028 -0.923 -6.248 1.00 79.25 179 ILE A CA 1
ATOM 1512 C C . ILE A 1 179 ? -24.814 -0.579 -4.979 1.00 79.25 179 ILE A C 1
ATOM 1514 O O . ILE A 1 179 ? -25.133 -1.480 -4.203 1.00 79.25 179 ILE A O 1
ATOM 1518 N N . SER A 1 180 ? -25.122 0.706 -4.740 1.00 81.44 180 SER A N 1
ATOM 1519 C CA . SER A 1 180 ? -25.850 1.190 -3.548 1.00 81.44 180 SER A CA 1
ATOM 1520 C C . SER A 1 180 ? -25.231 0.738 -2.216 1.00 81.44 180 SER A C 1
ATOM 1522 O O . SER A 1 180 ? -25.886 0.720 -1.173 1.00 81.44 180 SER A O 1
ATOM 1524 N N . LYS A 1 181 ? -23.951 0.346 -2.233 1.00 77.88 181 LYS A N 1
ATOM 1525 C CA . LYS A 1 181 ? -23.216 -0.197 -1.090 1.00 77.88 181 LYS A CA 1
ATOM 1526 C C . LYS A 1 181 ? -21.821 0.399 -1.037 1.00 77.88 181 LYS A C 1
ATOM 1528 O O . LYS A 1 181 ? -21.152 0.550 -2.056 1.00 77.88 181 LYS A O 1
ATOM 1533 N N . LYS A 1 182 ? -21.363 0.690 0.181 1.00 79.44 182 LYS A N 1
ATOM 1534 C CA . LYS A 1 182 ? -19.961 1.029 0.426 1.00 79.44 182 LYS A CA 1
ATOM 1535 C C . LYS A 1 182 ? -19.142 -0.239 0.350 1.00 79.44 182 LYS A C 1
ATOM 1537 O O . LYS A 1 182 ? -19.390 -1.186 1.093 1.00 79.44 182 LYS A O 1
ATOM 1542 N N . PHE A 1 183 ? -18.180 -0.243 -0.549 1.00 81.50 183 PHE A N 1
ATOM 1543 C CA . PHE A 1 183 ? -17.340 -1.401 -0.757 1.00 81.50 183 PHE A CA 1
ATOM 1544 C C . PHE A 1 183 ? -16.329 -1.584 0.379 1.00 81.50 183 PHE A C 1
ATOM 1546 O O . PHE A 1 183 ? -16.248 -2.680 0.930 1.00 81.50 183 PHE A O 1
ATOM 1553 N N . TRP A 1 184 ? -15.707 -0.496 0.837 1.00 84.81 184 TRP A N 1
ATOM 1554 C CA . TRP A 1 184 ? -15.032 -0.418 2.132 1.00 84.81 184 TRP A CA 1
ATOM 1555 C C . TRP A 1 184 ? -15.447 0.850 2.889 1.00 84.81 184 TRP A C 1
ATOM 1557 O O . TRP A 1 184 ? -16.074 1.762 2.339 1.00 84.81 184 TRP A O 1
ATOM 1567 N N . TYR A 1 185 ? -15.096 0.911 4.171 1.00 86.12 185 TYR A N 1
ATOM 1568 C CA . TYR A 1 185 ? -15.123 2.141 4.949 1.00 86.12 185 TYR A CA 1
ATOM 1569 C C . TYR A 1 185 ? -13.986 2.195 5.969 1.00 86.12 185 TYR A C 1
ATOM 1571 O O . TYR A 1 185 ? -13.640 1.196 6.601 1.00 86.12 185 TYR A O 1
ATOM 1579 N N . TYR A 1 186 ? -13.450 3.394 6.165 1.00 82.81 186 TYR A N 1
ATOM 1580 C CA . TYR A 1 186 ? -12.430 3.690 7.163 1.00 82.81 186 TYR A CA 1
ATOM 1581 C C . TYR A 1 186 ? -13.050 3.947 8.535 1.00 82.81 186 TYR A C 1
ATOM 1583 O O . TYR A 1 186 ? -14.130 4.530 8.669 1.00 82.81 186 TYR A O 1
ATOM 1591 N N . THR A 1 187 ? -12.354 3.528 9.590 1.00 82.38 187 THR A N 1
ATOM 1592 C CA . THR A 1 187 ? -12.846 3.657 10.975 1.00 82.38 187 THR A CA 1
ATOM 1593 C C . THR A 1 187 ? -12.197 4.813 11.755 1.00 82.38 187 THR A C 1
ATOM 1595 O O . THR A 1 187 ? -12.516 5.039 12.933 1.00 82.38 187 THR A O 1
ATOM 1598 N N . TYR A 1 188 ? -11.311 5.572 11.102 1.00 81.56 188 TYR A N 1
ATOM 1599 C CA . TYR A 1 188 ? -10.528 6.669 11.675 1.00 81.56 188 TYR A CA 1
ATOM 1600 C C . TYR A 1 188 ? -10.178 7.733 10.624 1.00 81.56 188 TYR A C 1
ATOM 1602 O O . TYR A 1 188 ? -10.113 7.434 9.437 1.00 81.56 188 TYR A O 1
ATOM 1610 N N . PHE A 1 189 ? -9.933 8.968 11.081 1.00 82.88 189 PHE A N 1
ATOM 1611 C CA . PHE A 1 189 ? -9.401 10.094 10.290 1.00 82.88 189 PHE A CA 1
ATOM 1612 C C . PHE A 1 189 ? -10.010 10.261 8.887 1.00 82.88 189 PHE A C 1
ATOM 1614 O O . PHE A 1 189 ? -9.304 10.497 7.907 1.00 82.88 189 PHE A O 1
ATOM 1621 N N . THR A 1 190 ? -11.333 10.131 8.792 1.00 86.38 190 THR A N 1
ATOM 1622 C CA . THR A 1 190 ? -12.069 10.232 7.527 1.00 86.38 190 THR A CA 1
ATOM 1623 C C . THR A 1 190 ? -12.656 11.622 7.366 1.00 86.38 190 THR A C 1
ATOM 1625 O O . THR A 1 190 ? -13.232 12.131 8.328 1.00 86.38 190 THR A O 1
ATOM 1628 N N . PHE A 1 191 ? -12.615 12.190 6.165 1.00 83.50 191 PHE A N 1
ATOM 1629 C CA . PHE A 1 191 ? -13.216 13.502 5.892 1.00 83.50 191 PHE A CA 1
ATOM 1630 C C . PHE A 1 191 ? -14.567 13.420 5.154 1.00 83.50 191 PHE A C 1
ATOM 1632 O O . PHE A 1 191 ? -15.241 14.435 5.022 1.00 83.50 191 PHE A O 1
ATOM 1639 N N . ASP A 1 192 ? -15.015 12.233 4.709 1.00 79.44 192 ASP A N 1
ATOM 1640 C CA . ASP A 1 192 ? -16.159 12.126 3.786 1.00 79.44 192 ASP A CA 1
ATOM 1641 C C . ASP A 1 192 ? -17.142 10.955 4.060 1.00 79.44 192 ASP A C 1
ATOM 1643 O O . ASP A 1 192 ? -17.366 10.053 3.251 1.00 79.44 192 ASP A O 1
ATOM 1647 N N . ARG A 1 193 ? -17.835 10.949 5.204 1.00 80.12 193 ARG A N 1
ATOM 1648 C CA . ARG A 1 193 ? -18.742 9.832 5.581 1.00 80.12 193 ARG A CA 1
ATOM 1649 C C . ARG A 1 193 ? -18.039 8.459 5.530 1.00 80.12 193 ARG A C 1
ATOM 1651 O O . ARG A 1 193 ? -18.678 7.459 5.189 1.00 80.12 193 ARG A O 1
ATOM 1658 N N . LYS A 1 194 ? -16.761 8.408 5.915 1.00 83.31 194 LYS A N 1
ATOM 1659 C CA . LYS A 1 194 ? -15.941 7.195 6.051 1.00 83.31 194 LYS A CA 1
ATOM 1660 C C . LYS A 1 194 ? -15.425 6.524 4.765 1.00 83.31 194 LYS A C 1
ATOM 1662 O O . LYS A 1 194 ? -15.028 5.369 4.860 1.00 83.31 194 LYS A O 1
ATOM 1667 N N . HIS A 1 195 ? -15.419 7.167 3.593 1.00 81.19 195 HIS A N 1
ATOM 1668 C CA . HIS A 1 195 ? -14.929 6.492 2.371 1.00 81.19 195 HIS A CA 1
ATOM 1669 C C . HIS A 1 195 ? -13.432 6.657 2.158 1.00 81.19 195 HIS A C 1
ATOM 1671 O O . HIS A 1 195 ? -12.806 5.741 1.638 1.00 81.19 195 HIS A O 1
ATOM 1677 N N . SER A 1 196 ? -12.868 7.780 2.594 1.00 83.56 196 SER A N 1
ATOM 1678 C CA . SER A 1 196 ? -11.473 8.112 2.347 1.00 83.56 196 SER A CA 1
ATOM 1679 C C . SER A 1 196 ? -10.810 8.735 3.564 1.00 83.56 196 SER A C 1
ATOM 1681 O O . SER A 1 196 ? -11.425 9.428 4.383 1.00 83.56 196 SER A O 1
ATOM 1683 N N . THR A 1 197 ? -9.510 8.492 3.655 1.00 85.12 197 THR A N 1
ATOM 1684 C CA . THR A 1 197 ? -8.610 9.131 4.603 1.00 85.12 197 THR A CA 1
ATOM 1685 C C . THR A 1 197 ? -7.369 9.579 3.846 1.00 85.12 197 THR A C 1
ATOM 1687 O O . THR A 1 197 ? -6.807 8.809 3.078 1.00 85.12 197 THR A O 1
ATOM 1690 N N . VAL A 1 198 ? -6.922 10.819 4.058 1.00 84.75 198 VAL A N 1
ATOM 1691 C CA . VAL A 1 198 ? -5.674 11.335 3.450 1.00 84.75 198 VAL A CA 1
ATOM 1692 C C . VAL A 1 198 ? -4.472 10.479 3.861 1.00 84.75 198 VAL A C 1
ATOM 1694 O O . VAL A 1 198 ? -3.466 10.403 3.165 1.00 84.75 198 VAL A O 1
ATOM 1697 N N . LEU A 1 199 ? -4.601 9.777 4.985 1.00 85.31 199 LEU A N 1
ATOM 1698 C CA . LEU A 1 199 ? -3.586 8.885 5.507 1.00 85.31 199 LEU A CA 1
ATOM 1699 C C . LEU A 1 199 ? -3.217 7.773 4.505 1.00 85.31 199 LEU A C 1
ATOM 1701 O O . LEU A 1 199 ? -2.049 7.391 4.453 1.00 85.31 199 LEU A O 1
ATOM 1705 N N . ILE A 1 200 ? -4.139 7.333 3.638 1.00 85.56 200 ILE A N 1
ATOM 1706 C CA . ILE A 1 200 ? -3.906 6.227 2.695 1.00 85.56 200 ILE A CA 1
ATOM 1707 C C . ILE A 1 200 ? -2.826 6.495 1.641 1.00 85.56 200 ILE A C 1
ATOM 1709 O O . ILE A 1 200 ? -2.276 5.554 1.073 1.00 85.56 200 ILE A O 1
ATOM 1713 N N . ILE A 1 201 ? -2.462 7.764 1.434 1.00 86.12 201 ILE A N 1
ATOM 1714 C CA . ILE A 1 201 ? -1.391 8.169 0.516 1.00 86.12 201 ILE A CA 1
ATOM 1715 C C . ILE A 1 201 ? -0.097 7.405 0.821 1.00 86.12 201 ILE A C 1
ATOM 1717 O O . ILE A 1 201 ? 0.581 6.950 -0.098 1.00 86.12 201 ILE A O 1
ATOM 1721 N N . LEU A 1 202 ? 0.236 7.229 2.105 1.00 84.38 202 LEU A N 1
ATOM 1722 C CA . LEU A 1 202 ? 1.480 6.577 2.519 1.00 84.38 202 LEU A CA 1
ATOM 1723 C C . LEU A 1 202 ? 1.493 5.065 2.195 1.00 84.38 202 LEU A C 1
ATOM 1725 O O . LEU A 1 202 ? 2.427 4.623 1.523 1.00 84.38 202 LEU A O 1
ATOM 1729 N N . PRO A 1 203 ? 0.484 4.261 2.590 1.00 82.81 203 PRO A N 1
ATOM 1730 C CA . PRO A 1 203 ? 0.379 2.867 2.152 1.00 82.81 203 PRO A CA 1
ATOM 1731 C C . PRO A 1 203 ? 0.302 2.702 0.632 1.00 82.81 203 PRO A C 1
ATOM 1733 O O . PRO A 1 203 ? 0.921 1.796 0.079 1.00 82.81 203 PRO A O 1
ATOM 1736 N N . ALA A 1 204 ? -0.424 3.579 -0.061 1.00 85.50 204 ALA A N 1
ATOM 1737 C CA . ALA A 1 204 ? -0.586 3.476 -1.505 1.00 85.50 204 ALA A CA 1
ATOM 1738 C C . ALA A 1 204 ? 0.707 3.800 -2.273 1.00 85.50 204 ALA A C 1
ATOM 1740 O O . ALA A 1 204 ? 1.026 3.130 -3.256 1.00 85.50 204 ALA A O 1
ATOM 1741 N N . ALA A 1 205 ? 1.505 4.752 -1.780 1.00 83.94 205 ALA A N 1
ATOM 1742 C CA . ALA A 1 205 ? 2.855 5.003 -2.279 1.00 83.94 205 ALA A CA 1
ATOM 1743 C C . ALA A 1 205 ? 3.754 3.758 -2.147 1.00 83.94 205 ALA A C 1
ATOM 1745 O O . ALA A 1 205 ? 4.489 3.420 -3.076 1.00 83.94 205 ALA A O 1
ATOM 1746 N N . ALA A 1 206 ? 3.645 3.024 -1.032 1.00 82.25 206 ALA A N 1
ATOM 1747 C CA . ALA A 1 206 ? 4.345 1.750 -0.862 1.00 82.25 206 ALA A CA 1
ATOM 1748 C C . ALA A 1 206 ? 3.862 0.669 -1.850 1.00 82.25 206 ALA A C 1
ATOM 1750 O O . ALA A 1 206 ? 4.666 -0.131 -2.333 1.00 82.25 206 ALA A O 1
ATOM 1751 N N . GLY A 1 207 ? 2.575 0.686 -2.214 1.00 83.25 207 GLY A N 1
ATOM 1752 C CA . GLY A 1 207 ? 2.006 -0.178 -3.252 1.00 83.25 207 GLY A CA 1
ATOM 1753 C C . GLY A 1 207 ? 2.639 0.021 -4.636 1.00 83.25 207 GLY A C 1
ATOM 1754 O O . GLY A 1 207 ? 2.935 -0.960 -5.314 1.00 83.25 207 GLY A O 1
ATOM 1755 N N . GLY A 1 208 ? 2.935 1.264 -5.034 1.00 81.25 208 GLY A N 1
ATOM 1756 C CA . GLY A 1 208 ? 3.624 1.546 -6.304 1.00 81.25 208 GLY A CA 1
ATOM 1757 C C . GLY A 1 208 ? 5.004 0.878 -6.391 1.00 81.25 208 GLY A C 1
ATOM 1758 O O . GLY A 1 208 ? 5.334 0.228 -7.382 1.00 81.25 208 GLY A O 1
ATOM 1759 N N . PHE A 1 209 ? 5.781 0.941 -5.307 1.00 78.19 209 PHE A N 1
ATOM 1760 C CA . PHE A 1 209 ? 7.069 0.245 -5.211 1.00 78.19 209 PHE A CA 1
ATOM 1761 C C . PHE A 1 209 ? 6.958 -1.276 -5.238 1.00 78.19 209 PHE A C 1
ATOM 1763 O O . PHE A 1 209 ? 7.808 -1.949 -5.832 1.00 78.19 209 PHE A O 1
ATOM 1770 N N . LEU A 1 210 ? 5.927 -1.826 -4.594 1.00 80.81 210 LEU A N 1
ATOM 1771 C CA . LEU A 1 210 ? 5.651 -3.256 -4.647 1.00 80.81 210 LEU A CA 1
ATOM 1772 C C . LEU A 1 210 ? 5.427 -3.698 -6.098 1.00 80.81 210 LEU A C 1
ATOM 1774 O O . LEU A 1 210 ? 6.035 -4.674 -6.529 1.00 80.81 210 LEU A O 1
ATOM 1778 N N . PHE A 1 211 ? 4.635 -2.950 -6.872 1.00 85.00 211 PHE A N 1
ATOM 1779 C CA . PHE A 1 211 ? 4.413 -3.238 -8.291 1.00 85.00 211 PHE A CA 1
ATOM 1780 C C . PHE A 1 211 ? 5.691 -3.179 -9.112 1.00 85.00 211 PHE A C 1
ATOM 1782 O O . PHE A 1 211 ? 5.958 -4.096 -9.888 1.00 85.00 211 PHE A O 1
ATOM 1789 N N . TRP A 1 212 ? 6.526 -2.167 -8.891 1.00 79.25 212 TRP A N 1
ATOM 1790 C CA . TRP A 1 212 ? 7.817 -2.093 -9.564 1.00 79.25 212 TRP A CA 1
ATOM 1791 C C . TRP A 1 212 ? 8.706 -3.307 -9.268 1.00 79.25 212 TRP A C 1
ATOM 1793 O O . TRP A 1 212 ? 9.246 -3.931 -10.179 1.00 79.25 212 TRP A O 1
ATOM 1803 N N . THR A 1 213 ? 8.816 -3.684 -7.993 1.00 75.62 213 THR A N 1
ATOM 1804 C CA . THR A 1 213 ? 9.643 -4.816 -7.550 1.00 75.62 213 THR A CA 1
ATOM 1805 C C . THR A 1 213 ? 9.150 -6.127 -8.156 1.00 75.62 213 THR A C 1
ATOM 1807 O O . THR A 1 213 ? 9.935 -6.914 -8.679 1.00 75.62 213 THR A O 1
ATOM 1810 N N . VAL A 1 214 ? 7.836 -6.340 -8.123 1.00 81.75 214 VAL A N 1
ATOM 1811 C CA . VAL A 1 214 ? 7.172 -7.519 -8.682 1.00 81.75 214 VAL A CA 1
ATOM 1812 C C . VAL A 1 214 ? 7.396 -7.617 -10.192 1.00 81.75 214 VAL A C 1
ATOM 1814 O O . VAL A 1 214 ? 7.725 -8.692 -10.688 1.00 81.75 214 VAL A O 1
ATOM 1817 N N . TYR A 1 215 ? 7.297 -6.497 -10.910 1.00 83.00 215 TYR A N 1
ATOM 1818 C CA . TYR A 1 215 ? 7.613 -6.430 -12.334 1.00 83.00 215 TYR A CA 1
ATOM 1819 C C . TYR A 1 215 ? 9.071 -6.816 -12.621 1.00 83.00 215 TYR A C 1
ATOM 1821 O O . TYR A 1 215 ? 9.325 -7.679 -13.457 1.00 83.00 215 TYR A O 1
ATOM 1829 N N . LEU A 1 216 ? 10.028 -6.228 -11.893 1.00 75.69 216 LEU A N 1
ATOM 1830 C CA . LEU A 1 216 ? 11.457 -6.498 -12.082 1.00 75.69 216 LEU A CA 1
ATOM 1831 C C . LEU A 1 216 ? 11.838 -7.952 -11.794 1.00 75.69 216 LEU A C 1
ATOM 1833 O O . LEU A 1 216 ? 12.719 -8.492 -12.459 1.00 75.69 216 LEU A O 1
ATOM 1837 N N . LEU A 1 217 ? 11.214 -8.577 -10.793 1.00 75.50 217 LEU A N 1
ATOM 1838 C CA . LEU A 1 217 ? 11.428 -9.992 -10.496 1.00 75.50 217 LEU A CA 1
ATOM 1839 C C . LEU A 1 217 ? 10.876 -10.877 -11.614 1.00 75.50 217 LEU A C 1
ATOM 1841 O O . LEU A 1 217 ? 11.545 -11.816 -12.026 1.00 75.50 217 LEU A O 1
ATOM 1845 N N . ALA A 1 218 ? 9.688 -10.556 -12.122 1.00 81.56 218 ALA A N 1
ATOM 1846 C CA . ALA A 1 218 ? 9.034 -11.334 -13.163 1.00 81.56 218 ALA A CA 1
ATOM 1847 C C . ALA A 1 218 ? 9.688 -11.198 -14.550 1.00 81.56 218 ALA A C 1
ATOM 1849 O O . ALA A 1 218 ? 9.677 -12.165 -15.295 1.00 81.56 218 ALA A O 1
ATOM 1850 N N . GLU A 1 219 ? 10.296 -10.057 -14.894 1.00 77.88 219 GLU A N 1
ATOM 1851 C CA . GLU A 1 219 ? 11.084 -9.910 -16.139 1.00 77.88 219 GLU A CA 1
ATOM 1852 C C . GLU A 1 219 ? 12.396 -10.718 -16.132 1.00 77.88 219 GLU A C 1
ATOM 1854 O O . GLU A 1 219 ? 13.018 -10.888 -17.177 1.00 77.88 219 GLU A O 1
ATOM 1859 N N . LYS A 1 220 ? 12.857 -11.172 -14.960 1.00 69.56 220 LYS A N 1
ATOM 1860 C CA . LYS A 1 220 ? 14.099 -11.947 -14.811 1.00 69.56 220 LYS A CA 1
ATOM 1861 C C . LYS A 1 220 ? 13.890 -13.464 -14.808 1.00 69.56 220 LYS A C 1
ATOM 1863 O O . LYS A 1 220 ? 14.885 -14.187 -14.761 1.00 69.56 220 LYS A O 1
ATOM 1868 N N . LEU A 1 221 ? 12.638 -13.916 -14.783 1.00 63.19 221 LEU A N 1
ATOM 1869 C CA . LEU A 1 221 ? 12.236 -15.323 -14.843 1.00 63.19 221 LEU A CA 1
ATOM 1870 C C . LEU A 1 221 ? 11.944 -15.719 -16.291 1.00 63.19 221 LEU A C 1
ATOM 1872 O O . LEU A 1 221 ? 12.297 -16.863 -16.644 1.00 63.19 221 LEU A O 1
#

Foldseek 3Di:
DDDDCVLVVLLQLQLVLVQVLQLVLQVLLVLQAVDTQKAFQDDAPDVRSGHNVSSNVRSVLLVVLVVVCVVVVVVPPPLQDPLPPDHPDRLLVVLVCLQVVLSVVLSVVSVVCCVCVPPVDGRHDDDPVSLCSNLVSNQVVCLVSLVSSPVVSNVSLLVQLVVSQVCQLVVQVVCCVPVVTRRMFGPDQDDDNGRGHNSSSRVRSSSSVSSVSSVVVVVVD

pLDDT: mean 77.84, std 11.91, range [42.59, 95.06]

Radius of gyration: 18.33 Å; chains: 1; bounding box: 54×29×67 Å

Organism: NCBI:txid1975082

Sequence (221 aa):
MYHSLKPLFFFSLFAVAGVFGESIFSFWWDCLFDKRFWVYGVKPIFHSYSSLLNFVPWGAGGMLYLAILEVLGMKFLNPLYHVSFFSDKPFYVIFSLGFISILIFTFVFAYLARRRKKWGFEFRKVNIANYLTFCLPITIPLLTLSIFSAIDYFYLTVFFGFIAFIFEYLFGKFLVFFISKKFWYYTYFTFDRKHSTVLIILPAAAGGFLFWTVYLLAEKL

Secondary structure (DSSP, 8-state):
----SHHHHHHHHHHHHHHHHHHHHHHHHHHH-SS-SEEESS--BGGGTB-GGGHHHHHHHHHHHHHHHHHTT-TTS-TTTS-TTS-SS-HHHHHHHHHHHHHHHHHHHHHHHHH-GGGS--TTS--HHHHHHHHHHHHHHHHHHHHHH-HHHHHHHHHHHHHHHHHHHHHHHHHHHHHSS-SEEESSS-SSTTS--GGGHHHHHHHHHHHHHHHHHHTT-